Protein AF-A0A428NES9-F1 (afdb_monomer)

Mean predicted aligned error: 17.91 Å

Secondary structure (DSSP, 8-state):
-HHHHHHHHHSSGGGS-HHHHHHHHHHHHHHHHHHHHHHHHHHHHHHHHHHHHHHHHHHHHHHTTPPPPPP-------SSHHHHHHHHHHS-------HHHHHHHHHHHHHHHHHHHT-------------TT-------------S------PPPPSS--TTB-HHHHH-TTS-HHHHTPBPSSHHHHHHHIIIIIS----

Organism: NCBI:txid1325733

Solvent-accessible surface area (backbone atoms only — not comparable to full-atom values): 12574 Å² total; per-residue (Å²): 111,70,74,54,56,44,24,72,75,43,68,38,62,88,67,38,57,71,68,61,39,50,54,53,54,47,54,52,49,52,50,53,50,49,55,48,49,52,52,54,52,50,50,50,54,49,50,52,52,49,51,52,46,56,53,49,54,50,51,52,38,56,73,70,64,60,80,75,79,76,77,75,74,77,83,82,79,63,91,47,68,50,55,50,53,37,46,58,62,72,69,55,78,79,79,91,63,53,75,64,57,53,50,52,50,51,52,53,45,50,55,33,51,54,57,38,71,58,41,53,86,75,82,64,81,79,78,70,93,75,72,101,76,73,91,72,78,79,86,76,78,92,70,86,81,72,80,83,72,78,76,74,74,78,74,79,66,94,72,77,56,85,26,44,49,72,68,45,52,69,35,77,34,38,52,73,68,63,21,67,40,70,42,96,39,49,66,62,34,50,57,43,45,48,68,71,75,59,60,70,82,131

InterPro domains:
  IPR021842 Protein of unknown function DUF3435 [PF11917] (19-116)

Structure (mmCIF, N/CA/C/O backbone):
data_AF-A0A428NES9-F1
#
_entry.id   AF-A0A428NES9-F1
#
loop_
_atom_site.group_PDB
_atom_site.id
_atom_site.type_symbol
_atom_site.label_atom_id
_atom_site.label_alt_id
_atom_site.label_comp_id
_atom_site.label_asym_id
_atom_site.label_entity_id
_atom_site.label_seq_id
_atom_site.pdbx_PDB_ins_code
_atom_site.Cartn_x
_atom_site.Cartn_y
_atom_site.Cartn_z
_atom_site.occupancy
_atom_site.B_iso_or_equiv
_atom_site.auth_seq_id
_atom_site.auth_comp_id
_atom_site.auth_asym_id
_atom_site.auth_atom_id
_atom_site.pdbx_PDB_model_num
ATOM 1 N N . ARG A 1 1 ? 34.305 10.320 -27.731 1.00 71.81 1 ARG A N 1
ATOM 2 C CA . ARG A 1 1 ? 35.623 10.326 -28.425 1.00 71.81 1 ARG A CA 1
ATOM 3 C C . ARG A 1 1 ? 35.972 8.957 -29.035 1.00 71.81 1 ARG A C 1
ATOM 5 O O . ARG A 1 1 ? 36.107 8.890 -30.248 1.00 71.81 1 ARG A O 1
ATOM 12 N N . LYS A 1 2 ? 35.991 7.841 -28.284 1.00 78.44 2 LYS A N 1
ATOM 13 C CA . LYS A 1 2 ? 36.304 6.496 -28.840 1.00 78.44 2 LYS A CA 1
ATOM 14 C C . LYS A 1 2 ? 35.242 5.935 -29.816 1.00 78.44 2 LYS A C 1
ATOM 16 O O . LYS A 1 2 ? 35.598 5.344 -30.827 1.00 78.44 2 LYS A O 1
ATOM 21 N N . SER A 1 3 ? 33.950 6.232 -29.618 1.00 83.00 3 SER A N 1
ATOM 22 C CA . SER A 1 3 ? 32.873 5.890 -30.580 1.00 83.00 3 SER A CA 1
ATOM 23 C C . SER A 1 3 ? 32.996 6.585 -31.942 1.00 83.00 3 SER A C 1
ATOM 25 O O . SER A 1 3 ? 32.484 6.087 -32.942 1.00 83.00 3 SER A O 1
ATOM 27 N N . TYR A 1 4 ? 33.636 7.756 -31.985 1.00 86.88 4 TYR A N 1
ATOM 28 C CA . TYR A 1 4 ? 33.896 8.492 -33.220 1.00 86.88 4 TYR A CA 1
ATOM 29 C C . TYR A 1 4 ? 35.065 7.855 -33.977 1.00 86.88 4 TYR A C 1
ATOM 31 O O . TYR A 1 4 ? 34.917 7.532 -35.147 1.00 86.88 4 TYR A O 1
ATOM 39 N N . ALA A 1 5 ? 36.160 7.534 -33.278 1.00 87.62 5 ALA A N 1
ATOM 40 C CA . ALA A 1 5 ? 37.313 6.841 -33.858 1.00 87.62 5 ALA A CA 1
ATOM 41 C C . ALA A 1 5 ? 36.955 5.459 -34.447 1.00 87.62 5 ALA A C 1
ATOM 43 O O . ALA A 1 5 ? 37.404 5.109 -35.536 1.00 87.62 5 ALA A O 1
ATOM 44 N N . ILE A 1 6 ? 36.093 4.687 -33.771 1.00 87.44 6 ILE A N 1
ATOM 45 C CA . ILE A 1 6 ? 35.623 3.385 -34.280 1.00 87.44 6 ILE A CA 1
ATOM 46 C C . ILE A 1 6 ? 34.781 3.567 -35.552 1.00 87.44 6 ILE A C 1
ATOM 48 O O . ILE A 1 6 ? 34.972 2.836 -36.521 1.00 87.44 6 ILE A O 1
ATOM 52 N N . ARG A 1 7 ? 33.881 4.559 -35.584 1.00 89.56 7 ARG A N 1
ATOM 53 C CA . ARG A 1 7 ? 33.075 4.865 -36.779 1.00 89.56 7 ARG A CA 1
ATOM 54 C C . ARG A 1 7 ? 33.922 5.402 -37.930 1.00 89.56 7 ARG A C 1
ATOM 56 O O . ARG A 1 7 ? 33.670 5.045 -39.068 1.00 89.56 7 ARG A O 1
ATOM 63 N N . GLN A 1 8 ? 34.960 6.180 -37.649 1.00 89.94 8 GLN A N 1
ATOM 64 C CA . GLN A 1 8 ? 35.882 6.667 -38.673 1.00 89.94 8 GLN A CA 1
ATOM 65 C C . GLN A 1 8 ? 36.674 5.520 -39.324 1.00 89.94 8 GLN A C 1
ATOM 67 O O . GLN A 1 8 ? 36.884 5.536 -40.532 1.00 89.94 8 GLN A O 1
ATOM 72 N N . LYS A 1 9 ? 37.064 4.499 -38.545 1.00 89.69 9 LYS A N 1
ATOM 73 C CA . LYS A 1 9 ? 37.857 3.359 -39.035 1.00 89.69 9 LYS A CA 1
ATOM 74 C C . LYS A 1 9 ? 37.023 2.248 -39.685 1.00 89.69 9 LYS A C 1
ATOM 76 O O . LYS A 1 9 ? 37.458 1.669 -40.672 1.00 89.69 9 LYS A O 1
ATOM 81 N N . TYR A 1 10 ? 35.839 1.948 -39.148 1.00 89.31 10 TYR A N 1
ATOM 82 C CA . TYR A 1 10 ? 35.017 0.803 -39.579 1.00 89.31 10 TYR A CA 1
ATOM 83 C C . TYR A 1 10 ? 33.671 1.203 -40.201 1.00 89.31 10 TYR A C 1
ATOM 85 O O . TYR A 1 10 ? 32.846 0.337 -40.481 1.00 89.31 10 TYR A O 1
ATOM 93 N N . ARG A 1 11 ? 33.429 2.507 -40.415 1.00 88.25 11 ARG A N 1
ATOM 94 C CA . ARG A 1 11 ? 32.142 3.141 -40.786 1.00 88.25 11 ARG A CA 1
ATOM 95 C C . ARG A 1 11 ? 31.059 2.985 -39.715 1.00 88.25 11 ARG A C 1
ATOM 97 O O . ARG A 1 11 ? 30.521 3.968 -39.211 1.00 88.25 11 ARG A O 1
ATOM 104 N N . LEU A 1 12 ? 30.777 1.750 -39.313 1.00 86.75 12 LEU A N 1
ATOM 105 C CA . LEU A 1 12 ? 29.802 1.389 -38.292 1.00 86.75 12 LEU A CA 1
ATOM 106 C C . LEU A 1 12 ? 30.475 0.621 -37.154 1.00 86.75 12 LEU A C 1
ATOM 108 O O . LEU A 1 12 ? 31.339 -0.221 -37.370 1.00 86.75 12 LEU A O 1
ATOM 112 N N . ILE A 1 13 ? 30.008 0.853 -35.925 1.00 85.25 13 ILE A N 1
ATOM 113 C CA . ILE A 1 13 ? 30.524 0.170 -34.724 1.00 85.25 13 ILE A CA 1
ATOM 114 C C . ILE A 1 13 ? 30.295 -1.348 -34.804 1.00 85.25 13 ILE A C 1
ATOM 116 O O . ILE A 1 13 ? 31.122 -2.119 -34.334 1.00 85.25 13 ILE A O 1
ATOM 120 N N . ARG A 1 14 ? 29.203 -1.779 -35.450 1.00 83.12 14 ARG A N 1
ATOM 121 C CA . ARG A 1 14 ? 28.865 -3.199 -35.646 1.00 83.12 14 ARG A CA 1
ATOM 122 C C . ARG A 1 14 ? 29.810 -3.929 -36.607 1.00 83.12 14 ARG A C 1
ATOM 124 O O . ARG A 1 14 ? 29.900 -5.144 -36.535 1.00 83.12 14 ARG A O 1
ATOM 131 N N . LEU A 1 15 ? 30.488 -3.195 -37.492 1.00 87.56 15 LEU A N 1
ATOM 132 C CA . LEU A 1 15 ? 31.452 -3.746 -38.452 1.00 87.56 15 LEU A CA 1
ATOM 133 C C . LEU A 1 15 ? 32.873 -3.818 -37.872 1.00 87.56 15 LEU A C 1
ATOM 135 O O . LEU A 1 15 ? 33.786 -4.305 -38.534 1.00 87.56 15 LEU A O 1
ATOM 139 N N . ALA A 1 16 ? 33.079 -3.318 -36.650 1.00 88.00 16 ALA A N 1
ATOM 140 C CA . ALA A 1 16 ? 34.367 -3.396 -35.984 1.00 88.00 16 ALA A CA 1
ATOM 141 C C . ALA A 1 16 ? 34.686 -4.847 -35.564 1.00 88.00 16 ALA A C 1
ATOM 143 O O . ALA A 1 16 ? 33.773 -5.606 -35.225 1.00 88.00 16 ALA A O 1
ATOM 144 N N . PRO A 1 17 ? 35.975 -5.234 -35.519 1.00 92.31 17 PRO A N 1
ATOM 145 C CA . PRO A 1 17 ? 36.399 -6.530 -35.004 1.00 92.31 17 PRO A CA 1
ATOM 146 C C . PRO A 1 17 ? 35.846 -6.804 -33.602 1.00 92.31 17 PRO A C 1
ATOM 148 O O . PRO A 1 17 ? 35.692 -5.884 -32.793 1.00 92.31 17 PRO A O 1
ATOM 151 N N . LYS A 1 18 ? 35.608 -8.084 -33.288 1.00 90.44 18 LYS A N 1
ATOM 152 C CA . LYS A 1 18 ? 35.014 -8.516 -32.009 1.00 90.44 18 LYS A CA 1
ATOM 153 C C . LYS A 1 18 ? 35.745 -7.947 -30.786 1.00 90.44 18 LYS A C 1
ATOM 155 O O . LYS A 1 18 ? 35.084 -7.550 -29.832 1.00 90.44 18 LYS A O 1
ATOM 160 N N . SER A 1 19 ? 37.075 -7.846 -30.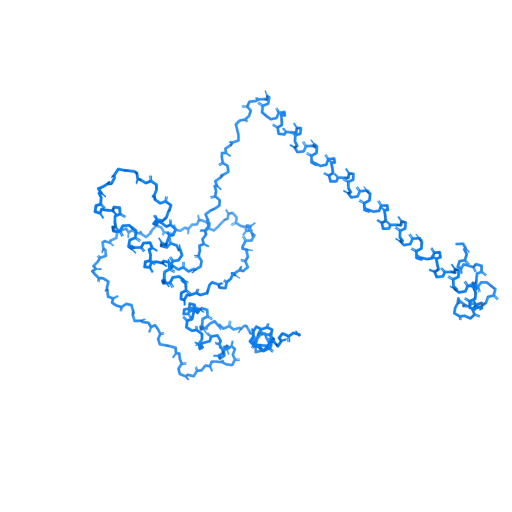834 1.00 90.00 19 SER A N 1
ATOM 161 C CA . SER A 1 19 ? 37.896 -7.246 -29.770 1.00 90.00 19 SER A CA 1
ATOM 162 C C . SER A 1 19 ? 37.551 -5.772 -29.525 1.00 90.00 19 SER A C 1
ATOM 164 O O . SER A 1 19 ? 37.237 -5.379 -28.405 1.00 90.00 19 SER A O 1
ATOM 166 N N . VAL A 1 20 ? 37.505 -4.969 -30.590 1.00 88.94 20 VAL A N 1
ATOM 167 C CA . VAL A 1 20 ? 37.160 -3.538 -30.537 1.00 88.94 20 VAL A CA 1
ATOM 168 C C . VAL A 1 20 ? 35.714 -3.334 -30.077 1.00 88.94 20 VAL A C 1
ATOM 170 O O . VAL A 1 20 ? 35.419 -2.398 -29.331 1.00 88.94 20 VAL A O 1
ATOM 173 N N . HIS A 1 21 ? 34.804 -4.215 -30.498 1.00 87.62 21 HIS A N 1
ATOM 174 C CA . HIS A 1 21 ? 33.411 -4.182 -30.063 1.00 87.62 21 HIS A CA 1
ATOM 175 C C . HIS A 1 21 ? 33.268 -4.500 -28.565 1.00 87.62 21 HIS A C 1
ATOM 177 O O . HIS A 1 21 ? 32.513 -3.820 -27.869 1.00 87.62 21 HIS A O 1
ATOM 183 N N . LEU A 1 22 ? 34.008 -5.494 -28.058 1.00 91.12 22 LEU A N 1
ATOM 184 C CA . LEU A 1 22 ? 34.013 -5.869 -26.641 1.00 91.12 22 LEU A CA 1
ATOM 185 C C . LEU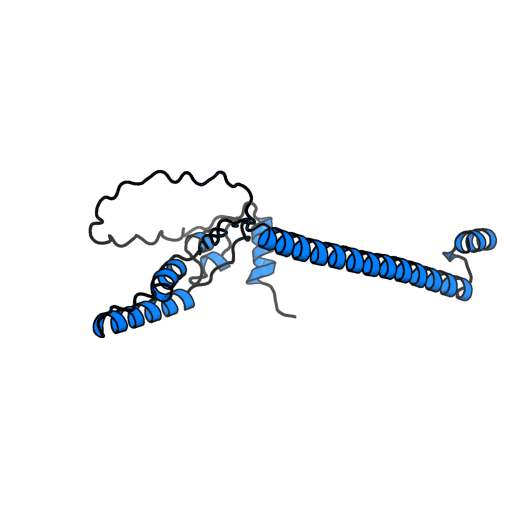 A 1 22 ? 34.508 -4.713 -25.763 1.00 91.12 22 LEU A C 1
ATOM 187 O O . LEU A 1 22 ? 33.830 -4.341 -24.806 1.00 91.12 22 LEU A O 1
ATOM 191 N N . GLU A 1 23 ? 35.631 -4.091 -26.134 1.00 90.94 23 GLU A N 1
ATOM 192 C CA . GLU A 1 23 ? 36.155 -2.914 -25.435 1.00 90.94 23 GLU A CA 1
ATOM 193 C C . GLU A 1 23 ? 35.148 -1.761 -25.426 1.00 90.94 23 GLU A C 1
ATOM 195 O O . GLU A 1 23 ? 34.940 -1.103 -24.406 1.00 90.94 23 GLU A O 1
ATOM 200 N N . TYR A 1 24 ? 34.509 -1.496 -26.570 1.00 90.56 24 TYR A N 1
ATOM 201 C CA . TYR A 1 24 ? 33.504 -0.445 -26.675 1.00 90.56 24 TYR A CA 1
ATOM 202 C C . TYR A 1 24 ? 32.290 -0.714 -25.778 1.00 90.56 24 TYR A C 1
ATOM 204 O O . TYR A 1 24 ? 31.821 0.190 -25.082 1.00 90.56 24 TYR A O 1
ATOM 212 N N . ALA A 1 25 ? 31.808 -1.957 -25.756 1.00 90.50 25 ALA A N 1
ATOM 213 C CA . ALA A 1 25 ? 30.709 -2.378 -24.899 1.00 90.50 25 ALA A CA 1
ATOM 214 C C . ALA A 1 25 ? 31.076 -2.315 -23.408 1.00 90.50 25 ALA A C 1
ATOM 216 O O . ALA A 1 25 ? 30.232 -1.950 -22.591 1.00 90.50 25 ALA A O 1
ATOM 217 N N . GLN A 1 26 ? 32.318 -2.643 -23.044 1.00 93.38 26 GLN A N 1
ATOM 218 C CA . GLN A 1 26 ? 32.811 -2.525 -21.673 1.00 93.38 26 GLN A CA 1
ATOM 219 C C . GLN A 1 26 ? 32.829 -1.069 -21.209 1.00 93.38 26 GLN A C 1
ATOM 221 O O . GLN A 1 26 ? 32.125 -0.744 -20.263 1.00 93.38 26 GLN A O 1
ATOM 226 N N . MET A 1 27 ? 33.464 -0.165 -21.958 1.00 91.75 27 MET A N 1
ATOM 227 C CA . MET A 1 27 ? 33.481 1.257 -21.588 1.00 91.75 27 MET A CA 1
ATOM 228 C C . MET A 1 27 ? 32.081 1.875 -21.510 1.00 91.75 27 MET A C 1
ATOM 230 O O . MET A 1 27 ? 31.847 2.779 -20.716 1.00 91.75 27 MET A O 1
ATOM 234 N N . ARG A 1 28 ? 31.134 1.422 -22.343 1.00 93.38 28 ARG A N 1
ATOM 235 C CA . ARG A 1 28 ? 29.747 1.904 -22.282 1.00 93.38 28 ARG A CA 1
ATOM 236 C C . ARG A 1 28 ? 29.047 1.449 -20.999 1.00 93.38 28 ARG A C 1
ATOM 238 O O . ARG A 1 28 ? 28.288 2.229 -20.432 1.00 93.38 28 ARG A O 1
ATOM 245 N N . ARG A 1 29 ? 29.305 0.217 -20.549 1.00 95.75 29 ARG A N 1
ATOM 246 C CA . ARG A 1 29 ? 28.830 -0.277 -19.249 1.00 95.75 29 ARG A CA 1
ATOM 247 C C . ARG A 1 29 ? 29.473 0.499 -18.108 1.00 95.75 29 ARG A C 1
ATOM 249 O O . ARG A 1 29 ? 28.755 0.933 -17.220 1.00 95.75 29 ARG A O 1
ATOM 256 N N . ASP A 1 30 ? 30.778 0.731 -18.172 1.00 95.88 30 ASP A N 1
ATOM 257 C CA . ASP A 1 30 ? 31.504 1.470 -17.136 1.00 95.88 30 ASP A CA 1
ATOM 258 C C . ASP A 1 30 ? 30.988 2.907 -17.010 1.00 95.88 30 ASP A C 1
ATOM 260 O O . ASP A 1 30 ? 30.735 3.372 -15.903 1.00 95.88 30 ASP A O 1
ATOM 264 N N . LEU A 1 31 ? 30.743 3.579 -18.140 1.00 95.50 31 LEU A N 1
ATOM 265 C CA . LEU A 1 31 ? 30.146 4.913 -18.177 1.00 95.50 31 LEU A CA 1
ATOM 266 C C . LEU A 1 31 ? 28.750 4.905 -17.546 1.00 95.50 31 LEU A C 1
ATOM 268 O O . LEU A 1 31 ? 28.487 5.691 -16.642 1.00 95.50 31 LEU A O 1
ATOM 272 N N . PHE A 1 32 ? 27.877 3.988 -17.970 1.00 96.50 32 PHE A N 1
ATOM 273 C CA . PHE A 1 32 ? 26.530 3.875 -17.409 1.00 96.50 32 PHE A CA 1
ATOM 274 C C . PHE A 1 32 ? 26.555 3.601 -15.898 1.00 96.50 32 PHE A C 1
ATOM 276 O O . PHE A 1 32 ? 25.799 4.203 -15.137 1.00 96.50 32 PHE A O 1
ATOM 283 N N . ASN A 1 33 ? 27.446 2.714 -15.452 1.00 96.44 33 ASN A N 1
ATOM 284 C CA . ASN A 1 33 ? 27.620 2.397 -14.040 1.00 96.44 33 ASN A CA 1
ATOM 285 C C . ASN A 1 33 ? 28.139 3.609 -13.260 1.00 96.44 33 ASN A C 1
ATOM 287 O O . ASN A 1 33 ? 27.646 3.869 -12.167 1.00 96.44 33 ASN A O 1
ATOM 291 N N . ALA A 1 34 ? 29.085 4.370 -13.813 1.00 97.31 34 ALA A N 1
ATOM 292 C CA . ALA A 1 34 ? 29.595 5.593 -13.199 1.00 97.31 34 ALA A CA 1
ATOM 293 C C . ALA A 1 34 ? 28.510 6.678 -13.096 1.00 97.31 34 ALA A C 1
ATOM 295 O O . ALA A 1 34 ? 28.344 7.270 -12.034 1.00 97.31 34 ALA A O 1
ATOM 296 N N . GLU A 1 35 ? 27.714 6.890 -14.148 1.00 96.94 35 GLU A N 1
ATOM 297 C CA . GLU A 1 35 ? 26.572 7.816 -14.128 1.00 96.94 35 GLU A CA 1
ATOM 298 C C . GLU A 1 35 ? 25.503 7.394 -13.119 1.00 96.94 35 GLU A C 1
ATOM 300 O O . GLU A 1 35 ? 24.914 8.232 -12.436 1.00 96.94 35 GLU A O 1
ATOM 305 N N . LYS A 1 36 ? 25.221 6.090 -13.023 1.00 96.75 36 LYS A N 1
ATOM 306 C CA . LYS A 1 36 ? 24.297 5.559 -12.020 1.00 96.75 36 LYS A CA 1
ATOM 307 C C . LYS A 1 36 ? 24.836 5.799 -10.610 1.00 96.75 36 LYS A C 1
ATOM 309 O O . LYS A 1 36 ? 24.130 6.397 -9.810 1.00 96.75 36 LYS A O 1
ATOM 314 N N . ARG A 1 37 ? 26.087 5.418 -10.340 1.00 97.00 37 ARG A N 1
ATOM 315 C CA . ARG A 1 37 ? 26.738 5.647 -9.043 1.00 97.00 37 ARG A CA 1
ATOM 316 C C . ARG A 1 37 ? 26.714 7.116 -8.645 1.00 97.00 37 ARG A C 1
ATOM 318 O O . ARG A 1 37 ? 26.323 7.422 -7.530 1.00 97.00 37 ARG A O 1
ATOM 325 N N . PHE A 1 38 ? 27.044 8.016 -9.568 1.00 97.62 38 PHE A N 1
ATOM 326 C CA . PHE A 1 38 ? 26.991 9.453 -9.318 1.00 97.62 38 PHE A CA 1
ATOM 327 C C . PHE A 1 38 ? 25.579 9.927 -8.946 1.00 97.62 38 PHE A C 1
ATOM 329 O O . PHE A 1 38 ? 25.408 10.679 -7.990 1.00 97.62 38 PHE A O 1
ATOM 336 N N . ARG A 1 39 ? 24.546 9.469 -9.668 1.00 97.19 39 ARG A N 1
ATOM 337 C CA . ARG A 1 39 ? 23.149 9.798 -9.341 1.00 97.19 39 ARG A CA 1
ATOM 338 C C . ARG A 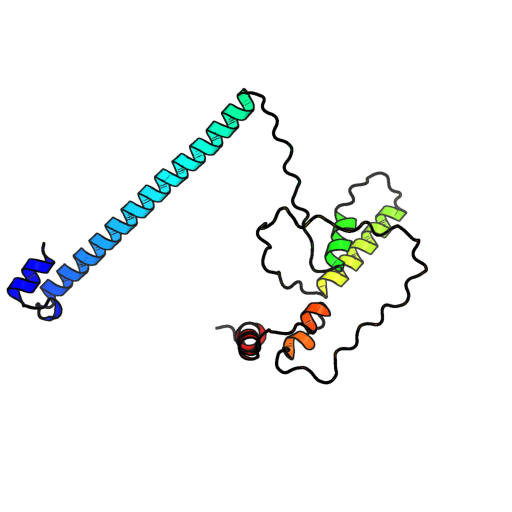1 39 ? 22.724 9.250 -7.983 1.00 97.19 39 ARG A C 1
ATOM 340 O O . ARG A 1 39 ? 22.056 9.964 -7.238 1.00 97.19 39 ARG A O 1
ATOM 347 N N . ASP A 1 40 ? 23.109 8.021 -7.662 1.00 97.06 40 ASP A N 1
ATOM 348 C CA . ASP A 1 40 ? 22.775 7.376 -6.390 1.00 97.06 40 ASP A CA 1
ATOM 349 C C . ASP A 1 40 ? 23.475 8.094 -5.217 1.00 97.06 40 ASP A C 1
ATOM 351 O O . ASP A 1 40 ? 22.838 8.421 -4.213 1.00 97.06 40 ASP A O 1
ATOM 355 N N . GLU A 1 41 ? 24.760 8.436 -5.369 1.00 97.69 41 GLU A N 1
ATOM 356 C CA . GLU A 1 41 ? 25.537 9.226 -4.403 1.00 97.69 41 GLU A CA 1
ATOM 357 C C . GLU A 1 41 ? 24.910 10.618 -4.190 1.00 97.69 41 GLU A C 1
ATOM 359 O O . GLU A 1 41 ? 24.660 11.017 -3.052 1.00 97.69 41 GLU A O 1
ATOM 364 N N . MET A 1 42 ? 24.552 11.332 -5.263 1.00 97.38 42 MET A N 1
ATOM 365 C CA . MET A 1 42 ? 23.873 12.635 -5.169 1.00 97.38 42 MET A CA 1
ATOM 366 C C . MET A 1 42 ? 22.492 12.556 -4.528 1.00 97.38 42 MET A C 1
ATOM 368 O O . MET A 1 42 ? 22.139 13.413 -3.719 1.00 97.38 42 MET A O 1
ATOM 372 N N . THR A 1 43 ? 21.725 11.514 -4.839 1.00 96.31 43 THR A N 1
ATOM 373 C CA . THR A 1 43 ? 20.418 11.283 -4.214 1.00 96.31 43 THR A CA 1
ATOM 374 C C . THR A 1 43 ? 20.574 11.059 -2.714 1.00 96.31 43 THR A C 1
ATOM 376 O O . THR A 1 43 ? 19.815 11.622 -1.930 1.00 96.31 43 THR A O 1
ATOM 379 N N . THR A 1 44 ? 21.588 10.293 -2.309 1.00 96.62 44 THR A N 1
ATOM 380 C CA . THR A 1 44 ? 21.880 10.011 -0.899 1.00 96.62 44 THR A CA 1
ATOM 381 C C . THR A 1 44 ? 22.244 11.294 -0.154 1.00 96.62 44 THR A C 1
ATOM 383 O O . THR A 1 44 ? 21.619 11.616 0.854 1.00 96.62 44 THR A O 1
ATOM 386 N N . VAL A 1 45 ? 23.174 12.088 -0.698 1.00 97.25 45 VAL A N 1
ATOM 387 C CA . VAL A 1 45 ? 23.577 13.383 -0.120 1.00 97.25 45 VAL A CA 1
ATOM 388 C C . VAL A 1 45 ? 22.385 14.332 0.010 1.00 97.25 45 VAL A C 1
ATOM 390 O O . VAL A 1 45 ? 22.206 14.967 1.050 1.00 97.25 45 VAL A O 1
ATOM 393 N N . TYR A 1 46 ? 21.545 14.416 -1.023 1.00 96.06 46 TYR A N 1
ATOM 394 C CA . TYR A 1 46 ? 20.348 15.251 -0.999 1.00 96.06 46 TYR A CA 1
ATOM 395 C C . TYR A 1 46 ? 19.357 14.795 0.078 1.00 96.06 46 TYR A C 1
ATOM 397 O O . TYR A 1 46 ? 18.914 15.609 0.888 1.00 96.06 46 TYR A O 1
ATOM 405 N N . GLN A 1 47 ? 19.048 13.496 0.138 1.00 95.50 47 GLN A N 1
ATOM 406 C CA . GLN A 1 47 ? 18.140 12.937 1.139 1.00 95.50 47 GLN A CA 1
ATOM 407 C C . GLN A 1 47 ? 18.652 13.159 2.563 1.00 95.50 47 GLN A C 1
ATOM 409 O O . GLN A 1 47 ? 17.875 13.543 3.436 1.00 95.50 47 GLN A O 1
ATOM 414 N N . GLU A 1 48 ? 19.946 12.960 2.809 1.00 95.38 48 GLU A N 1
ATOM 415 C CA . GLU A 1 48 ? 20.553 13.247 4.108 1.00 95.38 48 GLU A CA 1
ATOM 416 C C . GLU A 1 48 ? 20.449 14.726 4.476 1.00 95.38 48 GLU A C 1
ATOM 418 O O . GLU A 1 48 ? 20.097 15.051 5.608 1.00 95.38 48 GLU A O 1
ATOM 423 N N . ALA A 1 49 ? 20.718 15.631 3.532 1.00 95.12 49 ALA A N 1
ATOM 424 C CA . ALA A 1 49 ? 20.589 17.064 3.762 1.00 95.12 49 ALA A CA 1
ATOM 425 C C . ALA A 1 49 ? 19.137 17.466 4.058 1.00 95.12 49 ALA A C 1
ATOM 427 O O . ALA A 1 49 ? 18.902 18.303 4.927 1.00 95.12 49 ALA A O 1
ATOM 428 N N . CYS A 1 50 ? 18.161 16.867 3.372 1.00 93.06 50 CYS A N 1
ATOM 429 C CA . CYS A 1 50 ? 16.745 17.052 3.676 1.00 93.06 50 CYS A CA 1
ATOM 430 C C . CYS A 1 50 ? 16.410 16.557 5.083 1.00 93.06 50 CYS A C 1
ATOM 432 O O . CYS A 1 50 ? 15.835 17.315 5.854 1.00 93.06 50 CYS A O 1
ATOM 434 N N . ARG A 1 51 ? 16.816 15.334 5.455 1.00 93.62 51 ARG A N 1
ATOM 435 C CA . ARG A 1 51 ? 16.586 14.798 6.809 1.00 93.62 51 ARG A CA 1
ATOM 436 C C . ARG A 1 51 ? 17.191 15.703 7.879 1.00 93.62 51 ARG A C 1
ATOM 438 O O . ARG A 1 51 ? 16.506 16.049 8.831 1.00 93.62 51 ARG A O 1
ATOM 445 N N . ARG A 1 52 ? 18.446 16.133 7.703 1.00 93.56 52 ARG A N 1
ATOM 446 C CA . ARG A 1 52 ? 19.109 17.064 8.632 1.00 93.56 52 ARG A CA 1
ATOM 447 C C . ARG A 1 52 ? 18.340 18.378 8.762 1.00 93.56 52 ARG A C 1
ATOM 449 O O . ARG A 1 52 ? 18.175 18.839 9.880 1.00 93.56 52 ARG A O 1
ATOM 456 N N . ARG A 1 53 ? 17.843 18.946 7.656 1.00 93.12 53 ARG A N 1
ATOM 457 C CA . ARG A 1 53 ? 16.989 20.145 7.693 1.00 93.12 53 ARG A CA 1
ATOM 458 C C . ARG A 1 53 ? 15.712 19.904 8.483 1.00 93.12 53 ARG A C 1
ATOM 460 O O . ARG A 1 53 ? 15.517 20.595 9.462 1.00 93.12 53 ARG A O 1
ATOM 467 N N . PHE A 1 54 ? 14.936 18.870 8.157 1.00 85.69 54 PHE A N 1
ATOM 468 C CA . PHE A 1 54 ? 13.716 18.541 8.905 1.00 85.69 54 PHE A CA 1
ATOM 469 C C . PHE A 1 54 ? 13.966 18.407 10.413 1.00 85.69 54 PHE A C 1
ATOM 471 O O . PHE A 1 54 ? 13.202 18.936 11.211 1.00 85.69 54 PHE A O 1
ATOM 478 N N . HIS A 1 55 ? 15.045 17.727 10.811 1.00 86.38 55 HIS A N 1
ATOM 479 C CA . HIS A 1 55 ? 15.392 17.588 12.225 1.00 86.38 55 HIS A CA 1
ATOM 480 C C . HIS A 1 55 ? 15.829 18.910 12.864 1.00 86.38 55 HIS A C 1
ATOM 482 O O . HIS A 1 55 ? 15.427 19.194 13.988 1.00 86.38 55 HIS A O 1
ATOM 488 N N . ASN A 1 56 ? 16.635 19.714 12.169 1.00 90.75 56 ASN A N 1
ATOM 489 C CA . ASN A 1 56 ? 17.067 21.016 12.670 1.00 90.75 56 ASN A CA 1
ATOM 490 C C . ASN A 1 56 ? 15.887 21.986 12.786 1.00 90.75 56 ASN A C 1
ATOM 492 O O . ASN A 1 56 ? 15.741 22.622 13.821 1.00 90.75 56 ASN A O 1
ATOM 496 N N . ASP A 1 57 ? 15.023 22.044 11.775 1.00 88.25 57 ASP A N 1
ATOM 497 C CA . ASP A 1 57 ? 13.833 22.894 11.747 1.00 88.25 57 ASP A CA 1
ATOM 498 C C . ASP A 1 57 ? 12.891 22.541 12.911 1.00 88.25 57 ASP A C 1
ATOM 500 O O . ASP A 1 57 ? 12.391 23.428 13.601 1.00 88.25 57 ASP A O 1
ATOM 504 N N . GLU A 1 58 ? 12.704 21.245 13.182 1.00 86.00 58 GLU A N 1
ATOM 505 C CA . GLU A 1 58 ? 11.922 20.745 14.317 1.00 86.00 58 GLU A CA 1
ATOM 506 C C . GLU A 1 58 ? 12.565 21.090 15.673 1.00 86.00 58 GLU A C 1
ATOM 508 O O . GLU A 1 58 ? 11.872 21.525 16.593 1.00 86.00 58 GLU A O 1
ATOM 513 N N . LEU A 1 59 ? 13.890 20.957 15.810 1.00 86.81 59 LEU A N 1
ATOM 514 C CA . LEU A 1 59 ? 14.610 21.362 17.025 1.00 86.81 59 LEU A CA 1
ATOM 515 C C . LEU A 1 59 ? 14.514 22.872 17.265 1.00 86.81 59 LEU A C 1
ATOM 517 O O . LEU A 1 59 ? 14.253 23.308 18.385 1.00 86.81 59 LEU A O 1
ATOM 521 N N . GLU A 1 60 ? 14.700 23.680 16.224 1.00 89.25 60 GLU A N 1
ATOM 522 C CA . GLU A 1 60 ? 14.561 25.131 16.314 1.00 89.25 60 GLU A CA 1
ATOM 523 C C . GLU A 1 60 ? 13.124 25.536 16.662 1.00 89.25 60 GLU A C 1
ATOM 525 O O . GLU A 1 60 ? 12.926 26.421 17.493 1.00 89.25 60 GLU A O 1
ATOM 530 N N . ARG A 1 61 ? 12.118 24.863 16.091 1.00 86.31 61 ARG A N 1
ATOM 531 C CA . ARG A 1 61 ? 10.701 25.045 16.439 1.00 86.31 61 ARG A CA 1
ATOM 532 C C . ARG A 1 61 ? 10.449 24.789 17.925 1.00 86.31 61 ARG A C 1
ATOM 534 O O . ARG A 1 61 ? 9.818 25.610 18.593 1.00 86.31 61 ARG A O 1
ATOM 541 N N . GLN A 1 62 ? 10.975 23.686 18.459 1.00 85.38 62 GLN A N 1
ATOM 542 C CA . GLN A 1 62 ? 10.873 23.361 19.885 1.00 85.38 62 GLN A CA 1
ATOM 543 C C . GLN A 1 62 ? 11.570 24.408 20.764 1.00 85.38 62 GLN A C 1
ATOM 545 O O . GLN A 1 62 ? 11.005 24.822 21.775 1.00 85.38 62 GLN A O 1
ATOM 550 N N . LEU A 1 63 ? 12.755 24.890 20.367 1.00 90.00 63 LEU A N 1
ATOM 551 C CA . LEU A 1 63 ? 13.471 25.960 21.076 1.00 90.00 63 LEU A CA 1
ATOM 552 C C . LEU A 1 63 ? 12.712 27.293 21.062 1.00 90.00 63 LEU A C 1
ATOM 554 O O . LEU A 1 63 ? 12.763 28.028 22.047 1.00 90.00 63 LEU A O 1
ATOM 558 N N . ARG A 1 64 ? 11.988 27.600 19.979 1.00 90.44 64 ARG A N 1
ATOM 559 C CA . ARG A 1 64 ? 11.098 28.770 19.895 1.00 90.44 64 ARG A CA 1
ATOM 560 C C . ARG A 1 64 ? 9.829 28.624 20.743 1.00 90.44 64 ARG A C 1
ATOM 562 O O . ARG A 1 64 ? 9.122 29.610 20.930 1.00 90.44 64 ARG A O 1
ATOM 569 N N . GLY A 1 65 ? 9.543 27.431 21.270 1.00 84.38 65 GLY A N 1
ATOM 570 C CA . GLY A 1 65 ? 8.337 27.160 22.053 1.00 84.38 65 GLY A CA 1
ATOM 571 C C . GLY A 1 65 ? 7.054 27.178 21.217 1.00 84.38 65 GLY A C 1
ATOM 572 O O . GLY A 1 65 ? 5.968 27.345 21.767 1.00 84.38 65 GLY A O 1
ATOM 573 N N . GLU A 1 66 ? 7.164 27.024 19.895 1.00 81.50 66 GLU A N 1
ATOM 574 C CA . GLU A 1 66 ? 6.013 26.957 18.995 1.00 81.50 66 GLU A CA 1
ATOM 575 C C . GLU A 1 66 ? 5.246 25.653 19.266 1.00 81.50 66 GLU A C 1
ATOM 577 O O . GLU A 1 66 ? 5.792 24.559 19.123 1.00 81.50 66 GLU A O 1
ATOM 582 N N . TYR A 1 67 ? 3.982 25.747 19.679 1.00 71.56 67 TYR A N 1
ATOM 583 C CA . TYR A 1 67 ? 3.110 24.585 19.853 1.00 71.56 67 TYR A CA 1
ATOM 584 C C . TYR A 1 67 ? 2.599 24.124 18.485 1.00 71.56 67 TYR A C 1
ATOM 586 O O . TYR A 1 67 ? 2.021 24.912 17.741 1.00 71.56 67 TYR A O 1
ATOM 594 N N . VAL A 1 68 ? 2.810 22.849 18.156 1.00 69.94 68 VAL A N 1
ATOM 595 C CA . VAL A 1 68 ? 2.142 22.215 17.015 1.00 69.94 68 VAL A CA 1
ATOM 596 C C . VAL A 1 68 ? 0.814 21.689 17.523 1.00 69.94 68 VAL A C 1
ATOM 598 O O . VAL A 1 68 ? 0.771 20.888 18.460 1.00 69.94 68 VAL A O 1
ATOM 601 N N . GLU A 1 69 ? -0.266 22.175 16.919 1.00 70.06 69 GLU A N 1
ATOM 602 C CA . GLU A 1 69 ? -1.584 21.584 17.084 1.00 70.06 69 GLU A CA 1
ATOM 603 C C . GLU A 1 69 ? -1.462 20.094 16.757 1.00 70.06 69 GLU A C 1
ATOM 605 O O . GLU A 1 69 ? -0.943 19.739 15.699 1.00 70.06 69 GLU A O 1
ATOM 610 N N . LYS A 1 70 ? -1.830 19.223 17.708 1.00 67.81 70 LYS A N 1
ATOM 611 C CA . LYS A 1 70 ? -1.766 17.770 17.517 1.00 67.81 70 LYS A CA 1
ATOM 612 C C . LYS A 1 70 ? -2.429 17.447 16.185 1.00 67.81 70 LYS A C 1
ATOM 614 O O . LYS A 1 70 ? -3.619 17.715 16.034 1.00 67.81 70 LYS A O 1
ATOM 619 N N . GLU A 1 71 ? -1.660 16.877 15.260 1.00 63.97 71 GLU A N 1
ATOM 620 C CA . GLU A 1 71 ? -2.213 16.326 14.031 1.00 63.97 71 GLU A CA 1
ATOM 621 C C . GLU A 1 71 ? -3.380 15.421 14.429 1.00 63.97 71 GLU A C 1
ATOM 623 O O . GLU A 1 71 ? -3.222 14.499 15.236 1.00 63.97 71 GLU A O 1
ATOM 628 N N . VAL A 1 72 ? -4.576 15.763 13.950 1.00 64.19 72 VAL A N 1
ATOM 629 C CA . VAL A 1 72 ? -5.769 14.956 14.180 1.00 64.19 72 VAL A CA 1
ATOM 630 C C . VAL A 1 72 ? -5.473 13.605 13.554 1.00 64.19 72 VAL A C 1
ATOM 632 O O . VAL A 1 72 ? -5.250 13.527 12.344 1.00 64.19 72 VAL A O 1
ATOM 635 N N . GLU A 1 73 ? -5.405 12.556 14.379 1.00 62.31 73 GLU A N 1
ATOM 636 C CA . GLU A 1 73 ? -5.175 11.209 13.872 1.00 62.31 73 GLU A CA 1
ATOM 637 C C . GLU A 1 73 ? -6.191 10.941 12.758 1.00 62.31 73 GLU A C 1
ATOM 639 O O . GLU A 1 73 ? -7.395 11.141 12.965 1.00 62.31 73 GLU A O 1
ATOM 644 N N . PRO A 1 74 ? -5.731 10.544 11.560 1.00 59.53 74 PRO A N 1
ATOM 645 C CA . PRO A 1 74 ? -6.628 10.345 10.442 1.00 59.53 74 PRO A CA 1
ATOM 646 C C . PRO A 1 74 ? -7.679 9.315 10.845 1.00 59.53 74 PRO A C 1
ATOM 648 O O . PRO A 1 74 ? -7.347 8.204 11.264 1.00 59.53 74 PRO A O 1
ATOM 651 N N . MET A 1 75 ? -8.953 9.695 10.718 1.00 60.81 75 MET A N 1
ATOM 652 C CA . MET A 1 75 ? -10.068 8.785 10.947 1.00 60.81 75 MET A CA 1
ATOM 653 C C . MET A 1 75 ? -9.947 7.618 9.972 1.00 60.81 75 MET A C 1
ATOM 655 O O . MET A 1 75 ? -10.204 7.742 8.774 1.00 60.81 75 MET A O 1
ATOM 659 N N . LEU A 1 76 ? -9.505 6.478 10.494 1.00 65.00 76 LEU A N 1
ATOM 660 C CA . LEU A 1 76 ? -9.324 5.272 9.713 1.00 65.00 76 LEU A CA 1
ATOM 661 C C . LEU A 1 76 ? -10.699 4.636 9.496 1.00 65.00 76 LEU A C 1
ATOM 663 O O . LEU A 1 76 ? -11.252 3.989 10.381 1.00 65.00 76 LEU A O 1
ATOM 667 N N . ILE A 1 77 ? -11.270 4.867 8.315 1.00 70.00 77 ILE A N 1
ATOM 668 C CA . ILE A 1 77 ? -12.560 4.301 7.918 1.00 70.00 77 ILE A CA 1
ATOM 669 C C . ILE A 1 77 ? -12.321 2.874 7.419 1.00 70.00 77 ILE A C 1
ATOM 671 O O . ILE A 1 77 ? -11.645 2.657 6.411 1.00 70.00 77 ILE A O 1
ATOM 675 N N . HIS A 1 78 ? -12.866 1.891 8.131 1.00 74.38 78 HIS A N 1
ATOM 676 C CA . HIS A 1 78 ? -12.878 0.504 7.679 1.00 74.38 78 HIS A CA 1
ATOM 677 C C . HIS A 1 78 ? -13.999 0.273 6.660 1.00 74.38 78 HIS A C 1
ATOM 679 O O . HIS A 1 78 ? -15.089 0.826 6.788 1.00 74.38 78 HIS A O 1
ATOM 685 N N . HIS A 1 79 ? -13.733 -0.560 5.649 1.00 74.06 79 HIS A N 1
ATOM 686 C CA . HIS A 1 79 ? -14.732 -0.908 4.637 1.00 74.06 79 HIS A CA 1
ATOM 687 C C . HIS A 1 79 ? -15.735 -1.947 5.147 1.00 74.06 79 HIS A C 1
ATOM 689 O O . HIS A 1 79 ? -16.895 -1.899 4.740 1.00 74.06 79 HIS A O 1
ATOM 695 N N . LEU A 1 80 ? -15.320 -2.865 6.032 1.00 79.94 80 LEU A N 1
ATOM 696 C CA . LEU A 1 80 ? -16.253 -3.807 6.643 1.00 79.94 80 LEU A CA 1
ATOM 697 C C . LEU A 1 80 ? -16.900 -3.232 7.909 1.00 79.94 80 LEU A C 1
ATOM 699 O O . LEU A 1 80 ? -16.186 -2.809 8.829 1.00 79.94 80 LEU A O 1
ATOM 703 N N . PRO A 1 81 ? -18.239 -3.292 8.022 1.00 81.25 81 PRO A N 1
ATOM 704 C CA . PRO A 1 81 ? -18.938 -2.894 9.238 1.00 81.25 81 PRO A CA 1
ATOM 705 C C . PRO A 1 81 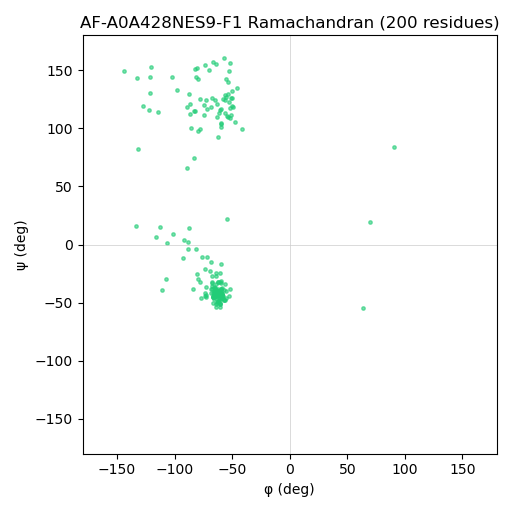? -18.535 -3.763 10.437 1.00 81.25 81 PRO A C 1
ATOM 707 O O . PRO A 1 81 ? -18.440 -3.252 11.554 1.00 81.25 81 PRO A O 1
ATOM 710 N N . GLU A 1 82 ? -18.214 -5.044 10.217 1.00 85.94 82 GLU A N 1
ATOM 711 C CA . GLU A 1 82 ? -17.726 -5.956 11.255 1.00 85.94 82 GLU A CA 1
ATOM 712 C C . GLU A 1 82 ? -16.428 -5.435 11.887 1.00 85.94 82 GLU A C 1
ATOM 714 O O . GLU A 1 82 ? -16.251 -5.498 13.105 1.00 85.94 82 GLU A O 1
ATOM 719 N N . ARG A 1 83 ? -15.542 -4.845 11.075 1.00 85.69 83 ARG A N 1
ATOM 720 C CA . ARG A 1 83 ? -14.268 -4.290 11.535 1.00 85.69 83 ARG A CA 1
ATOM 721 C C . ARG A 1 83 ? -14.454 -2.987 12.304 1.00 85.69 83 ARG A C 1
ATOM 723 O O . ARG A 1 83 ? -13.847 -2.818 13.359 1.00 85.69 83 ARG A O 1
ATOM 730 N N . THR A 1 84 ? -15.334 -2.111 11.826 1.00 85.38 84 THR A N 1
ATOM 731 C CA . THR A 1 84 ? -15.719 -0.883 12.538 1.00 85.38 84 THR A CA 1
ATOM 732 C C . THR A 1 84 ? -16.331 -1.200 13.902 1.00 85.38 84 THR A C 1
ATOM 734 O O . THR A 1 84 ? -16.013 -0.550 14.897 1.00 85.38 84 THR A O 1
ATOM 737 N N . ASN A 1 85 ? -17.186 -2.223 13.978 1.00 87.00 85 ASN A N 1
ATOM 738 C CA . ASN A 1 85 ? -17.780 -2.653 15.240 1.00 87.00 85 ASN A CA 1
ATOM 739 C C . ASN A 1 85 ? -16.723 -3.235 16.194 1.00 87.00 85 ASN A C 1
ATOM 741 O O . ASN A 1 85 ? -16.661 -2.856 17.363 1.00 87.00 85 ASN A O 1
ATOM 745 N N . LEU A 1 86 ? -15.829 -4.089 15.683 1.00 90.94 86 LEU A N 1
ATOM 746 C CA . LEU A 1 86 ? -14.734 -4.651 16.472 1.00 90.94 86 LEU A CA 1
ATOM 747 C C . LEU A 1 86 ? -13.809 -3.558 17.031 1.00 90.94 86 LEU A C 1
ATOM 749 O O . LEU A 1 86 ? -13.423 -3.623 18.196 1.00 90.94 86 LEU A O 1
ATOM 753 N N . GLN A 1 87 ? -13.490 -2.534 16.234 1.00 88.94 87 GLN A N 1
ATOM 754 C CA . GLN A 1 87 ? -12.679 -1.399 16.676 1.00 88.94 87 GLN A CA 1
ATOM 755 C C . GLN A 1 87 ? -13.323 -0.681 17.866 1.00 88.94 87 GLN A C 1
ATOM 757 O O . GLN A 1 87 ? -12.640 -0.435 18.854 1.00 88.94 87 GLN A O 1
ATOM 762 N N . LYS A 1 88 ? -14.634 -0.400 17.824 1.00 88.81 88 LYS A N 1
ATOM 763 C CA . LYS A 1 88 ? -15.348 0.234 18.950 1.00 88.81 88 LYS A CA 1
ATOM 764 C C . LYS A 1 88 ? -15.224 -0.578 20.239 1.00 88.81 88 LYS A C 1
ATOM 766 O O . LYS A 1 88 ? -15.065 -0.005 21.308 1.00 88.81 88 LYS A O 1
ATOM 771 N N . ILE A 1 89 ? -15.278 -1.905 20.134 1.00 90.50 89 ILE A N 1
ATOM 772 C CA . ILE A 1 89 ? -15.191 -2.811 21.283 1.00 90.50 89 ILE A CA 1
ATOM 773 C C . ILE A 1 89 ? -13.758 -2.883 21.828 1.00 90.50 89 ILE A C 1
ATOM 775 O O . ILE A 1 89 ? -13.563 -2.856 23.041 1.00 90.50 89 ILE A O 1
ATOM 779 N N . LEU A 1 90 ? -12.758 -2.994 20.948 1.00 88.88 90 LEU A N 1
ATOM 780 C CA . LEU A 1 90 ? -11.354 -3.170 21.337 1.00 88.88 90 LEU A CA 1
ATOM 781 C C . LEU A 1 90 ? -10.673 -1.866 21.767 1.00 88.88 90 LEU A C 1
ATOM 783 O O . LEU A 1 90 ? -9.758 -1.904 22.585 1.00 88.88 90 LEU A O 1
ATOM 787 N N . CYS A 1 91 ? -11.107 -0.729 21.224 1.00 87.50 91 CYS A N 1
ATOM 788 C CA . CYS A 1 91 ? -10.590 0.598 21.560 1.00 87.50 91 CYS A CA 1
ATOM 789 C C . CYS A 1 91 ? -11.373 1.280 22.696 1.00 87.50 91 CYS A C 1
ATOM 791 O O . CYS A 1 91 ? -11.080 2.426 23.032 1.00 87.50 91 CYS A O 1
ATOM 793 N N . ASP A 1 92 ? -12.352 0.603 23.300 1.00 85.69 92 ASP A N 1
ATOM 794 C CA . ASP A 1 92 ? -12.991 1.059 24.533 1.00 85.69 92 ASP A CA 1
ATOM 795 C C . ASP A 1 92 ? -12.102 0.714 25.740 1.00 85.69 92 ASP A C 1
ATOM 797 O O . ASP A 1 92 ? -12.103 -0.408 26.252 1.00 85.69 92 ASP A O 1
ATOM 801 N N . PHE A 1 93 ? -11.321 1.699 26.189 1.00 84.44 93 PHE A N 1
ATOM 802 C CA . PHE A 1 93 ? -10.399 1.574 27.323 1.00 84.44 93 PHE A CA 1
ATOM 803 C C . PHE A 1 93 ? -11.048 1.875 28.680 1.00 84.44 93 PHE A C 1
ATOM 805 O O . PHE A 1 93 ? -10.339 2.087 29.665 1.00 84.44 93 PHE A O 1
ATOM 812 N N . ASN A 1 94 ? -12.379 1.929 28.764 1.00 83.69 94 ASN A N 1
ATOM 813 C CA . ASN A 1 94 ? -13.049 2.199 30.027 1.00 83.69 94 ASN A CA 1
ATOM 814 C C . ASN A 1 94 ? -12.753 1.087 31.054 1.00 83.69 94 ASN A C 1
ATOM 816 O O . ASN A 1 94 ? -13.067 -0.084 30.847 1.00 83.69 94 ASN A O 1
ATOM 820 N N . THR A 1 95 ? -12.166 1.468 32.186 1.00 77.19 95 THR A N 1
ATOM 821 C CA . THR A 1 95 ? -11.758 0.563 33.269 1.00 77.19 95 THR A CA 1
ATOM 822 C C . THR A 1 95 ? -12.815 0.392 34.363 1.00 77.19 95 THR A C 1
ATOM 824 O O . THR A 1 95 ? -12.700 -0.520 35.181 1.00 77.19 95 THR A O 1
ATOM 827 N N . ASN A 1 96 ? -13.864 1.219 34.378 1.00 83.94 96 ASN A N 1
ATOM 828 C CA . ASN A 1 96 ? -14.895 1.234 35.420 1.00 83.94 96 ASN A CA 1
ATOM 829 C C . ASN A 1 96 ? -16.038 0.276 35.089 1.00 83.94 96 ASN A C 1
ATOM 831 O O . ASN A 1 96 ? -17.153 0.710 34.807 1.00 83.94 96 ASN A O 1
ATOM 835 N N . GLN A 1 97 ? -15.755 -1.024 35.068 1.00 85.12 97 GLN A N 1
ATOM 836 C CA . GLN A 1 97 ? -16.742 -2.019 34.658 1.00 85.12 97 GLN A CA 1
ATOM 837 C C . GLN A 1 97 ? -16.833 -3.189 35.608 1.00 85.12 97 GLN A C 1
ATOM 839 O O . GLN A 1 97 ? -15.842 -3.682 36.149 1.00 85.12 97 GLN A O 1
ATOM 844 N N . SER A 1 98 ? -18.059 -3.656 35.777 1.00 91.38 98 SER A N 1
ATOM 845 C CA . SER A 1 98 ? -18.350 -4.871 36.508 1.00 91.38 98 SER A CA 1
ATOM 846 C C . SER A 1 98 ? -17.787 -6.096 35.781 1.00 91.38 98 SER A C 1
ATOM 848 O O . SER A 1 98 ? -17.603 -6.124 34.563 1.00 91.38 98 SER A O 1
ATOM 850 N N . VAL A 1 99 ? -17.563 -7.174 36.534 1.00 90.56 99 VAL A N 1
ATOM 851 C CA . VAL A 1 99 ? -17.094 -8.457 35.983 1.00 90.56 99 VAL A CA 1
ATOM 852 C C . VAL A 1 99 ? -18.032 -8.980 34.885 1.00 90.56 99 VAL A C 1
ATOM 854 O O . VAL A 1 99 ? -17.570 -9.583 33.914 1.00 90.56 99 VAL A O 1
ATOM 857 N N . LYS A 1 100 ? -19.340 -8.722 35.010 1.00 93.00 100 LYS A N 1
ATOM 858 C CA . LYS A 1 100 ? -20.342 -9.109 34.008 1.00 93.00 100 LYS A CA 1
ATOM 859 C C . LYS A 1 100 ? -20.143 -8.348 32.699 1.00 93.00 100 LYS A C 1
ATOM 861 O O . LYS A 1 100 ? -19.989 -8.987 31.665 1.00 93.00 100 LYS A O 1
ATOM 866 N N . GLU A 1 101 ? -20.026 -7.025 32.755 1.00 90.81 101 GLU A N 1
ATOM 867 C CA . GLU A 1 101 ? -19.801 -6.177 31.574 1.00 90.81 101 GLU A CA 1
ATOM 868 C C . GLU A 1 101 ? -18.476 -6.503 30.873 1.00 90.81 101 GLU A C 1
ATOM 870 O O . GLU A 1 101 ? -18.419 -6.577 29.647 1.00 90.81 101 GLU A O 1
ATOM 875 N N . ILE A 1 102 ? -17.416 -6.795 31.638 1.00 89.75 102 ILE A N 1
ATOM 876 C CA . ILE A 1 102 ? -16.133 -7.247 31.077 1.00 89.75 102 ILE A CA 1
ATOM 877 C C . ILE A 1 102 ? -16.307 -8.573 30.331 1.00 89.75 102 ILE A C 1
ATOM 879 O O . ILE A 1 102 ? -15.742 -8.763 29.252 1.00 89.75 102 ILE A O 1
ATOM 883 N N . THR A 1 103 ? -17.072 -9.503 30.903 1.00 92.38 103 THR A N 1
ATOM 884 C CA . THR A 1 103 ? -17.328 -10.809 30.284 1.00 92.38 103 THR A CA 1
ATOM 885 C C . THR A 1 103 ? -18.153 -10.648 29.010 1.00 92.38 103 THR A C 1
ATOM 887 O O . THR A 1 103 ? -17.783 -11.198 27.976 1.00 92.38 103 THR A O 1
ATOM 890 N N . GLU A 1 104 ? -19.205 -9.832 29.037 1.00 92.88 104 GLU A N 1
ATOM 891 C CA . GLU A 1 104 ? -20.020 -9.519 27.861 1.00 92.88 104 GLU A CA 1
ATOM 892 C C . GLU A 1 104 ? -19.211 -8.826 26.762 1.00 92.88 104 GLU A C 1
ATOM 894 O O . GLU A 1 104 ? -19.341 -9.195 25.594 1.00 92.88 104 GLU A O 1
ATOM 899 N N . ARG A 1 105 ? -18.322 -7.878 27.107 1.00 91.81 105 ARG A N 1
ATOM 900 C CA . ARG A 1 105 ? -17.411 -7.269 26.127 1.00 91.81 105 ARG A CA 1
ATOM 901 C C . ARG A 1 105 ? -16.539 -8.334 25.470 1.00 91.81 105 ARG A C 1
ATOM 903 O O . ARG A 1 105 ? -16.393 -8.325 24.252 1.00 91.81 105 ARG A O 1
ATOM 910 N N . LYS A 1 106 ? -15.962 -9.250 26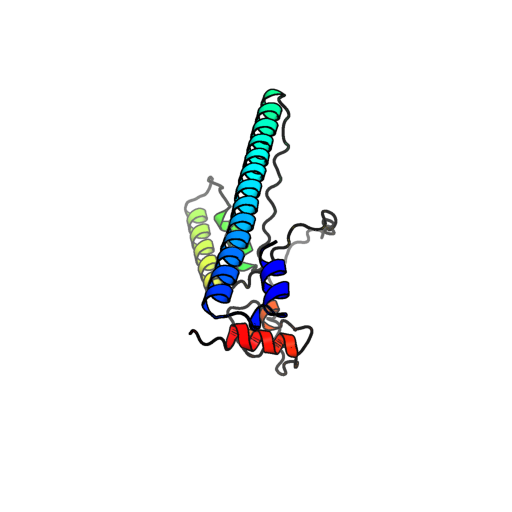.253 1.00 92.38 106 LYS A N 1
ATOM 911 C CA . LYS A 1 106 ? -15.115 -10.329 25.720 1.00 92.38 106 LYS A CA 1
ATOM 912 C C . LYS A 1 106 ? -15.885 -11.242 24.772 1.00 92.38 106 LYS A C 1
ATOM 914 O O . LYS A 1 106 ? -15.361 -11.555 23.711 1.00 92.38 106 LYS A O 1
ATOM 919 N N . VAL A 1 107 ? -17.111 -11.626 25.124 1.00 94.44 107 VAL A N 1
ATOM 920 C CA . VAL A 1 107 ? -17.975 -12.434 24.248 1.00 94.44 107 VAL A CA 1
ATOM 921 C C . VAL A 1 107 ? -18.250 -11.686 22.943 1.00 94.44 107 VAL A C 1
ATOM 923 O O . VAL A 1 107 ? -17.924 -12.199 21.879 1.00 94.44 107 VAL A O 1
ATOM 926 N N . LYS A 1 108 ? -18.697 -10.424 23.016 1.00 93.88 108 LYS A N 1
ATOM 927 C CA . LYS A 1 108 ? -18.937 -9.584 21.827 1.00 93.88 108 LYS A CA 1
ATOM 928 C C . LYS A 1 108 ? -17.684 -9.402 20.964 1.00 93.88 108 LYS A C 1
ATOM 930 O O . LYS A 1 108 ? -17.782 -9.386 19.741 1.00 93.88 108 LYS A O 1
ATOM 935 N N . ALA A 1 109 ? -16.509 -9.268 21.580 1.00 94.06 109 ALA A N 1
ATOM 936 C CA . ALA A 1 109 ? -15.241 -9.178 20.863 1.00 94.06 109 ALA A CA 1
ATOM 937 C C . ALA A 1 109 ? -14.918 -10.484 20.124 1.00 94.06 109 ALA A C 1
ATOM 939 O O . ALA A 1 109 ? -14.536 -10.435 18.959 1.00 94.06 109 ALA A O 1
ATOM 940 N N . ILE A 1 110 ? -15.100 -11.641 20.769 1.00 93.75 110 ILE A N 1
ATOM 941 C CA . ILE A 1 110 ? -14.897 -12.957 20.146 1.00 93.75 110 ILE A CA 1
ATOM 942 C C . ILE A 1 110 ? -15.870 -13.147 18.980 1.00 93.75 110 ILE A C 1
ATOM 944 O O . ILE A 1 110 ? -15.427 -13.475 17.881 1.00 93.75 110 ILE A O 1
ATOM 948 N N . ASP A 1 111 ? -17.159 -12.873 19.182 1.00 93.56 111 ASP A N 1
ATOM 949 C CA . ASP A 1 111 ? -18.179 -12.984 18.134 1.00 93.56 111 ASP A CA 1
ATOM 950 C C . ASP A 1 111 ? -17.852 -12.070 16.945 1.00 93.56 111 ASP A C 1
ATOM 952 O O . ASP A 1 111 ? -17.904 -12.494 15.790 1.00 93.56 111 ASP A O 1
ATOM 956 N N . GLY A 1 112 ? -17.419 -10.835 17.221 1.00 91.56 112 GLY A N 1
ATOM 957 C CA . GLY A 1 112 ? -16.950 -9.900 16.200 1.00 91.56 112 GLY A CA 1
ATOM 958 C C . GLY A 1 112 ? -15.707 -10.397 15.457 1.00 91.56 112 GLY A C 1
ATOM 959 O O . GLY A 1 112 ? -15.624 -10.258 14.238 1.00 91.56 112 GLY A O 1
ATOM 960 N N . MET A 1 113 ? -14.746 -11.009 16.158 1.00 91.12 113 MET A N 1
ATOM 961 C CA . MET A 1 113 ? -13.553 -11.592 15.534 1.00 91.12 113 MET A CA 1
ATOM 962 C C . MET A 1 113 ? -13.907 -12.779 14.636 1.00 91.12 113 MET A C 1
ATOM 964 O O . MET A 1 113 ? -13.341 -12.900 13.553 1.00 91.12 113 MET A O 1
ATOM 968 N N . VAL A 1 114 ? -14.845 -13.633 15.053 1.00 91.00 114 VAL A N 1
ATOM 969 C CA . VAL A 1 114 ? -15.330 -14.776 14.260 1.00 91.00 114 VAL A CA 1
ATOM 970 C C . VAL A 1 114 ? -16.083 -14.299 13.017 1.00 91.00 114 VAL A C 1
ATOM 972 O O . VAL A 1 114 ? -15.825 -14.788 11.913 1.00 91.00 114 VAL A O 1
ATOM 975 N N . ALA A 1 115 ? -16.966 -13.308 13.172 1.00 87.62 115 ALA A N 1
ATOM 976 C CA . ALA A 1 115 ? -17.672 -12.689 12.054 1.00 87.62 115 ALA A CA 1
ATOM 977 C C . ALA A 1 115 ? -16.686 -12.083 11.045 1.00 87.62 115 ALA A C 1
ATOM 979 O O . ALA A 1 115 ? -16.795 -12.334 9.847 1.00 87.62 115 ALA A O 1
ATOM 980 N N . LEU A 1 116 ? -15.664 -11.368 11.526 1.00 87.56 116 LEU A N 1
ATOM 981 C CA . LEU A 1 116 ? -14.631 -10.778 10.679 1.00 87.56 116 LEU A CA 1
ATOM 982 C C . LEU A 1 116 ? -13.743 -11.829 10.005 1.00 87.56 116 LEU A C 1
ATOM 984 O O . LEU A 1 116 ? -13.400 -11.660 8.843 1.00 87.56 116 LEU A O 1
ATOM 988 N N . ALA A 1 117 ? -13.386 -12.919 10.689 1.00 84.31 117 ALA A N 1
ATOM 989 C CA . ALA A 1 117 ? -12.581 -14.000 10.110 1.00 84.31 117 ALA A CA 1
ATOM 990 C C . ALA A 1 117 ? -13.296 -14.722 8.956 1.00 84.31 117 ALA A C 1
ATOM 992 O O . ALA A 1 117 ? -12.647 -15.286 8.077 1.00 84.31 117 ALA A O 1
ATOM 993 N N . SER A 1 118 ? -14.629 -14.678 8.951 1.00 79.50 118 SER A N 1
ATOM 994 C CA . SER A 1 118 ? -15.465 -15.219 7.877 1.00 79.50 118 SER A CA 1
ATOM 995 C C . SER A 1 118 ? -15.589 -14.262 6.684 1.00 79.50 118 SER A C 1
ATOM 997 O O . SER A 1 118 ? -16.208 -14.612 5.682 1.00 79.50 118 SER A O 1
ATOM 999 N N . ARG A 1 119 ? -15.014 -13.055 6.779 1.00 78.81 119 ARG A N 1
ATOM 1000 C CA . ARG A 1 119 ? -15.076 -12.004 5.763 1.00 78.81 119 ARG A CA 1
ATOM 1001 C C . ARG A 1 119 ? -13.682 -11.610 5.282 1.00 78.81 119 ARG A C 1
ATOM 1003 O O . ARG A 1 119 ? -12.694 -11.682 6.009 1.00 78.81 119 ARG A O 1
ATOM 1010 N N . ARG A 1 120 ? -13.595 -11.128 4.046 1.00 72.38 120 ARG A N 1
ATOM 1011 C CA . ARG A 1 120 ? -12.356 -10.645 3.440 1.00 72.38 120 ARG A CA 1
ATOM 1012 C C . ARG A 1 120 ? -12.517 -9.198 2.994 1.00 72.38 120 ARG A C 1
ATOM 1014 O O . ARG A 1 120 ? -13.267 -8.904 2.071 1.00 72.38 120 ARG A O 1
ATOM 1021 N N . GLU A 1 121 ? -11.750 -8.298 3.610 1.00 70.25 121 GLU A N 1
ATOM 1022 C CA . GLU A 1 121 ? -11.587 -6.931 3.107 1.00 70.25 121 GLU A CA 1
ATOM 1023 C C . GLU A 1 121 ? -10.725 -6.948 1.849 1.00 70.25 121 GLU A C 1
ATOM 1025 O O . GLU A 1 121 ? -9.529 -7.258 1.890 1.00 70.25 121 GLU A O 1
ATOM 1030 N N . ILE A 1 122 ? -11.307 -6.545 0.724 1.00 64.69 122 ILE A N 1
ATOM 1031 C CA . ILE A 1 122 ? -10.507 -6.073 -0.397 1.00 64.69 122 ILE A CA 1
ATOM 1032 C C . ILE A 1 122 ? -10.024 -4.685 0.015 1.00 64.69 122 ILE A C 1
ATOM 1034 O O . ILE A 1 122 ? -10.827 -3.765 0.150 1.00 64.69 122 ILE A O 1
ATOM 1038 N N . ARG A 1 123 ? -8.714 -4.522 0.256 1.00 57.44 123 ARG A N 1
ATOM 1039 C CA . ARG A 1 123 ? -8.140 -3.185 0.463 1.00 57.44 123 ARG A CA 1
ATOM 1040 C C . ARG A 1 123 ? -8.526 -2.321 -0.737 1.00 57.44 123 ARG A C 1
ATOM 1042 O O . ARG A 1 123 ? -8.027 -2.545 -1.841 1.00 57.44 123 ARG A O 1
ATOM 1049 N N . GLY A 1 124 ? -9.403 -1.345 -0.508 1.00 55.72 124 GLY A N 1
ATOM 1050 C CA . GLY A 1 124 ? -9.641 -0.273 -1.458 1.00 55.72 124 GLY A CA 1
ATOM 1051 C C . GLY A 1 124 ? -8.329 0.461 -1.755 1.00 55.72 124 GLY A C 1
ATOM 1052 O O . GLY A 1 124 ? -7.363 0.349 -0.985 1.00 55.72 124 GLY A O 1
ATOM 1053 N N . PRO A 1 125 ? -8.250 1.207 -2.869 1.00 44.00 125 PRO A N 1
ATOM 1054 C CA . PRO A 1 125 ? -7.161 2.151 -3.056 1.00 44.00 125 PRO A CA 1
ATOM 1055 C C . PRO A 1 125 ? -7.076 3.004 -1.792 1.00 44.00 125 PRO A C 1
ATOM 1057 O O . PRO A 1 125 ? -8.086 3.566 -1.376 1.00 44.00 125 PRO A O 1
ATOM 1060 N N . ILE A 1 126 ? -5.895 3.069 -1.169 1.00 43.41 126 ILE A N 1
ATOM 1061 C CA . ILE A 1 126 ? -5.629 4.051 -0.118 1.00 43.41 126 ILE A CA 1
ATOM 1062 C C . ILE A 1 126 ? -6.042 5.391 -0.719 1.00 43.41 126 ILE A C 1
ATOM 1064 O O . ILE A 1 126 ? -5.416 5.833 -1.689 1.00 43.41 126 ILE A O 1
ATOM 1068 N N . LEU A 1 127 ? -7.116 5.988 -0.199 1.00 43.62 127 LEU A N 1
ATOM 1069 C CA . LEU A 1 127 ? -7.447 7.373 -0.484 1.00 43.62 127 LEU A CA 1
ATOM 1070 C C . LEU A 1 127 ? -6.273 8.167 0.079 1.00 43.62 127 LEU A C 1
ATOM 1072 O O . LEU A 1 127 ? -6.191 8.444 1.270 1.00 43.62 127 LEU A O 1
ATOM 1076 N N . LYS A 1 128 ? -5.278 8.430 -0.770 1.00 39.34 128 LYS A N 1
ATOM 1077 C CA . LYS A 1 128 ? -4.303 9.473 -0.495 1.00 39.34 128 LYS A CA 1
ATOM 1078 C C . LYS A 1 128 ? -5.145 10.727 -0.400 1.00 39.34 128 LYS A C 1
ATOM 1080 O O . LYS A 1 128 ? -5.805 11.043 -1.382 1.00 39.34 128 LYS A O 1
ATOM 1085 N N . ASN A 1 129 ? -5.163 11.347 0.774 1.00 37.47 129 ASN A N 1
ATOM 1086 C CA . ASN A 1 129 ? -5.848 12.602 1.043 1.00 37.47 129 ASN A CA 1
ATOM 1087 C C . ASN A 1 129 ? -5.645 13.567 -0.133 1.00 37.47 129 ASN A C 1
ATOM 1089 O O . ASN A 1 129 ? -4.595 14.186 -0.288 1.00 37.47 129 ASN A O 1
ATOM 1093 N N . THR A 1 130 ? -6.651 13.630 -0.989 1.00 39.22 130 THR A N 1
ATOM 1094 C CA . THR A 1 130 ? -6.880 14.693 -1.951 1.00 39.22 130 THR A CA 1
ATOM 1095 C C . THR A 1 130 ? -8.305 15.121 -1.681 1.00 39.22 130 THR A C 1
ATOM 1097 O O . THR A 1 130 ? -9.213 14.298 -1.780 1.00 39.22 130 THR A O 1
ATOM 1100 N N . ASP A 1 131 ? -8.427 16.389 -1.303 1.00 33.56 131 ASP A N 1
ATOM 1101 C CA . ASP A 1 131 ? -9.634 17.146 -0.977 1.00 33.56 131 ASP A CA 1
ATOM 1102 C C . ASP A 1 131 ? -10.081 17.133 0.492 1.00 33.56 131 ASP A C 1
ATOM 1104 O O . ASP A 1 131 ? -11.031 16.475 0.906 1.00 33.56 131 ASP A O 1
ATOM 1108 N N . GLU A 1 132 ? -9.448 18.039 1.240 1.00 39.44 132 GLU A N 1
ATOM 1109 C CA . GLU A 1 132 ? -9.885 18.695 2.486 1.00 39.44 132 GLU A CA 1
ATOM 1110 C C . GLU A 1 132 ? -11.270 19.400 2.391 1.00 39.44 132 GLU A C 1
ATOM 1112 O O . GLU A 1 132 ? -11.557 20.310 3.157 1.00 39.44 132 GLU A O 1
ATOM 1117 N N . ASN A 1 133 ? -12.157 19.038 1.454 1.00 35.75 133 ASN A N 1
ATOM 1118 C CA . ASN A 1 133 ? -13.397 19.792 1.194 1.00 35.75 133 ASN A CA 1
ATOM 1119 C C . ASN A 1 133 ? -14.685 18.958 1.072 1.00 35.75 133 ASN A C 1
ATOM 1121 O O . ASN A 1 133 ? -15.698 19.473 0.609 1.00 35.75 133 ASN A O 1
ATOM 1125 N N . LEU A 1 134 ? -14.699 17.694 1.515 1.00 34.34 134 LEU A N 1
ATOM 1126 C CA . LEU A 1 134 ? -15.925 16.871 1.525 1.00 34.34 134 LEU A CA 1
ATOM 1127 C C . LEU A 1 134 ? -16.458 16.513 2.922 1.00 34.34 134 LEU A C 1
ATOM 1129 O O . LEU A 1 134 ? -17.348 15.673 3.047 1.00 34.34 134 LEU A O 1
ATOM 1133 N N . LEU A 1 135 ? -16.001 17.192 3.978 1.00 35.22 135 LEU A N 1
ATOM 1134 C CA . LEU A 1 135 ? -16.655 17.135 5.290 1.00 35.22 135 LEU A CA 1
ATOM 1135 C C . LEU A 1 135 ? -17.824 18.128 5.343 1.00 35.22 135 LEU A C 1
ATOM 1137 O O . LEU A 1 135 ? -17.774 19.181 5.968 1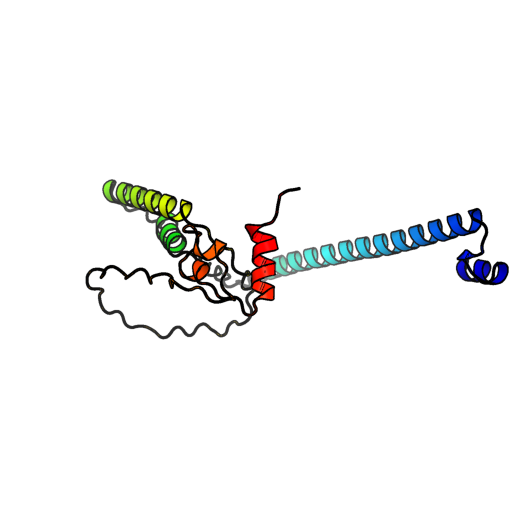.00 35.22 135 LEU A O 1
ATOM 1141 N N . SER A 1 136 ? -18.911 17.776 4.669 1.00 32.25 136 SER A N 1
ATOM 1142 C CA . SER A 1 136 ? -20.247 18.279 4.988 1.00 32.25 136 SER A CA 1
ATOM 1143 C C . SER A 1 136 ? -21.178 17.079 5.034 1.00 32.25 136 SER A C 1
ATOM 1145 O O . SER A 1 136 ? -21.832 16.727 4.059 1.00 32.25 136 SER A O 1
ATOM 1147 N N . ILE A 1 137 ? -21.167 16.404 6.181 1.00 36.91 137 ILE A N 1
ATOM 1148 C CA . ILE A 1 137 ? -22.178 15.413 6.539 1.00 36.91 137 ILE A CA 1
ATOM 1149 C C . ILE A 1 137 ? -23.433 16.218 6.915 1.00 36.91 137 ILE A C 1
ATOM 1151 O O . ILE A 1 137 ? -23.345 17.033 7.836 1.00 36.91 137 ILE A O 1
ATOM 1155 N N . PRO A 1 138 ? -24.589 16.055 6.244 1.00 32.03 138 PRO A N 1
ATOM 1156 C CA . PRO A 1 138 ? -25.830 16.629 6.741 1.00 32.03 138 PRO A CA 1
ATOM 1157 C C . PRO A 1 138 ? -26.156 15.944 8.068 1.00 32.03 138 PRO A C 1
ATOM 1159 O O . PRO A 1 138 ? -26.221 14.716 8.127 1.00 32.03 138 PRO A O 1
ATOM 1162 N N . ALA A 1 139 ? -26.324 16.738 9.123 1.00 32.16 139 ALA A N 1
ATOM 1163 C CA . ALA A 1 139 ? -26.806 16.273 10.413 1.00 32.16 139 ALA A CA 1
ATOM 1164 C C . ALA A 1 139 ? -28.135 15.529 10.210 1.00 32.16 139 ALA A C 1
ATOM 1166 O O . ALA A 1 139 ? -29.144 16.136 9.855 1.00 32.16 139 ALA A O 1
ATOM 1167 N N . LEU A 1 140 ? -28.115 14.208 10.386 1.00 35.66 140 LEU A N 1
ATOM 1168 C CA . LEU A 1 140 ? -29.327 13.415 10.501 1.00 35.66 140 LEU A CA 1
ATOM 1169 C C . LEU A 1 140 ? -29.723 13.431 11.972 1.00 35.66 140 LEU A C 1
ATOM 1171 O O . LEU A 1 140 ? -28.998 12.929 12.827 1.00 35.66 140 LEU A O 1
ATOM 1175 N N . GLU A 1 141 ? -30.844 14.095 12.228 1.00 32.62 141 GLU A N 1
ATOM 1176 C CA . GLU A 1 141 ? -31.513 14.179 13.518 1.00 32.62 141 GLU A CA 1
ATOM 1177 C C . GLU A 1 141 ? -31.705 12.782 14.122 1.00 32.62 141 GLU A C 1
ATOM 1179 O O . GLU A 1 141 ? -32.169 11.851 13.457 1.00 32.62 141 GLU A O 1
ATOM 1184 N N . GLU A 1 142 ? -31.351 12.653 15.399 1.00 35.94 142 GLU A N 1
ATOM 1185 C CA . GLU A 1 142 ? -31.626 11.476 16.214 1.00 35.94 142 GLU A CA 1
ATOM 1186 C C . GLU A 1 142 ? -33.144 11.277 16.325 1.00 35.94 142 GLU A C 1
ATOM 1188 O O . GLU A 1 142 ? -33.857 12.067 16.947 1.00 35.94 142 GLU A O 1
ATOM 1193 N N . LYS A 1 143 ? -33.646 10.195 15.730 1.00 32.84 143 LYS A N 1
ATOM 1194 C CA . LYS A 1 143 ? -34.886 9.558 16.168 1.00 32.84 143 LYS A CA 1
ATOM 1195 C C . LYS A 1 143 ? -34.581 8.118 16.542 1.00 32.84 143 LYS A C 1
ATOM 1197 O O . LYS A 1 143 ? -33.917 7.408 15.788 1.00 32.84 143 LYS A O 1
ATOM 1202 N N . ASP A 1 144 ? -35.050 7.751 17.729 1.00 35.19 144 ASP A N 1
ATOM 1203 C CA . ASP A 1 144 ? -34.872 6.455 18.377 1.00 35.19 144 ASP A CA 1
ATOM 1204 C C . ASP A 1 144 ? -35.133 5.277 17.421 1.00 35.19 144 ASP A C 1
ATOM 1206 O O . ASP A 1 144 ? -36.141 5.288 16.705 1.00 35.19 144 ASP A O 1
ATOM 1210 N N . PRO A 1 145 ? -34.272 4.241 17.396 1.00 39.50 145 PRO A N 1
ATOM 1211 C CA . PRO A 1 145 ? -34.528 3.066 16.587 1.00 39.50 145 PRO A CA 1
ATOM 1212 C C . PRO A 1 145 ? -35.464 2.112 17.338 1.00 39.50 145 PRO A C 1
ATOM 1214 O O . PRO A 1 145 ? -35.105 1.522 18.360 1.00 39.50 145 PRO A O 1
ATOM 1217 N N . ASP A 1 146 ? -36.659 1.927 16.781 1.00 33.22 146 ASP A N 1
ATOM 1218 C CA . ASP A 1 146 ? -37.471 0.725 16.975 1.00 33.22 146 ASP A CA 1
ATOM 1219 C C . ASP A 1 146 ? -36.648 -0.551 16.663 1.00 33.22 146 ASP A C 1
ATOM 1221 O O . ASP A 1 146 ? -35.656 -0.489 15.924 1.00 33.22 146 ASP A O 1
ATOM 1225 N N . PRO A 1 147 ? -37.015 -1.722 17.226 1.00 36.97 147 PRO A N 1
ATOM 1226 C CA . PRO A 1 147 ? -36.215 -2.945 17.134 1.00 36.97 147 PRO A CA 1
ATOM 1227 C C . PRO A 1 147 ? -35.917 -3.331 15.676 1.00 36.97 147 PRO A C 1
ATOM 1229 O O . PRO A 1 147 ? -36.787 -3.175 14.815 1.00 36.97 147 PRO A O 1
ATOM 1232 N N . PRO A 1 148 ? -34.706 -3.850 15.383 1.00 39.47 148 PRO A N 1
ATOM 1233 C CA . PRO A 1 148 ? -34.213 -3.977 14.021 1.00 39.47 148 PRO A CA 1
ATOM 1234 C C . PRO A 1 148 ? -35.109 -4.928 13.232 1.00 39.47 148 PRO A C 1
ATOM 1236 O O . PRO A 1 148 ? -35.123 -6.141 13.459 1.00 39.47 148 PRO A O 1
ATOM 1239 N N . ALA A 1 149 ? -35.856 -4.358 12.287 1.00 38.09 149 ALA A N 1
ATOM 1240 C CA . ALA A 1 149 ? -36.422 -5.115 11.192 1.00 38.09 149 ALA A CA 1
ATOM 1241 C C . ALA A 1 149 ? -35.258 -5.819 10.493 1.00 38.09 149 ALA A C 1
ATOM 1243 O O . ALA A 1 149 ? -34.274 -5.185 10.122 1.00 38.09 149 ALA A O 1
ATOM 1244 N N . VAL A 1 150 ? -35.367 -7.140 10.383 1.00 42.62 150 VAL A N 1
ATOM 1245 C CA . VAL A 1 150 ? -34.426 -8.015 9.689 1.00 42.62 150 VAL A CA 1
ATOM 1246 C C . VAL A 1 150 ? -34.125 -7.388 8.327 1.00 42.62 150 VAL A C 1
ATOM 1248 O O . VAL A 1 150 ? -35.000 -7.375 7.461 1.00 42.62 150 VAL A O 1
ATOM 1251 N N . GLU A 1 151 ? -32.935 -6.802 8.165 1.00 45.66 151 GLU A N 1
ATOM 1252 C CA . GLU A 1 151 ? -32.508 -6.233 6.890 1.00 45.66 151 GLU A CA 1
ATOM 1253 C C . GLU A 1 151 ? -32.603 -7.353 5.857 1.00 45.66 151 GLU A C 1
ATOM 1255 O O . GLU A 1 151 ? -31.930 -8.383 5.960 1.00 45.66 151 GLU A O 1
ATOM 1260 N N . ALA A 1 152 ? -33.522 -7.192 4.906 1.00 45.69 152 ALA A N 1
ATOM 1261 C CA . ALA A 1 152 ? -33.660 -8.104 3.794 1.00 45.69 152 ALA A CA 1
ATOM 1262 C C . ALA A 1 152 ? -32.324 -8.092 3.054 1.00 45.69 152 ALA A C 1
ATOM 1264 O O . ALA A 1 152 ? -31.995 -7.115 2.386 1.00 45.69 152 ALA A O 1
ATOM 1265 N N . VAL A 1 153 ? -31.536 -9.154 3.226 1.00 53.84 153 VAL A N 1
ATOM 1266 C CA . VAL A 1 153 ? -30.316 -9.384 2.456 1.00 53.84 153 VAL A CA 1
ATOM 1267 C C . VAL A 1 153 ? -30.718 -9.261 0.992 1.00 53.84 153 VAL A C 1
ATOM 1269 O O . VAL A 1 153 ? -31.477 -10.096 0.497 1.00 53.84 153 VAL A O 1
ATOM 1272 N N . GLU A 1 154 ? -30.286 -8.181 0.337 1.00 59.81 154 GLU A N 1
ATOM 1273 C CA . GLU A 1 154 ? -30.597 -7.936 -1.066 1.00 59.81 154 GLU A CA 1
ATOM 1274 C C . GLU A 1 154 ? -30.219 -9.190 -1.854 1.00 59.81 154 GLU A C 1
ATOM 1276 O O . GLU A 1 154 ? -29.083 -9.668 -1.823 1.00 59.81 154 GLU A O 1
ATOM 1281 N N . SER A 1 155 ? -31.220 -9.807 -2.479 1.00 65.19 155 SER A N 1
ATOM 1282 C CA . SER A 1 155 ? -31.017 -11.068 -3.173 1.00 65.19 155 SER A CA 1
ATOM 1283 C C . SER A 1 155 ? -30.121 -10.821 -4.377 1.00 65.19 155 SER A C 1
ATOM 1285 O O . SER A 1 155 ? -30.444 -9.990 -5.230 1.00 65.19 155 SER A O 1
ATOM 1287 N N . ILE A 1 156 ? -29.031 -11.577 -4.473 1.00 62.38 156 ILE A N 1
ATOM 1288 C CA . ILE A 1 156 ? -28.146 -11.539 -5.635 1.00 62.38 156 ILE A CA 1
ATOM 1289 C C . ILE A 1 156 ? -28.983 -11.826 -6.893 1.00 62.38 156 ILE A C 1
ATOM 1291 O O . ILE A 1 156 ? -29.687 -12.842 -6.928 1.00 62.38 156 ILE A O 1
ATOM 1295 N N . PRO A 1 157 ? -28.930 -10.961 -7.924 1.00 65.06 157 PRO A N 1
ATOM 1296 C CA . PRO A 1 157 ? -29.692 -11.162 -9.148 1.00 65.06 157 PRO A CA 1
ATOM 1297 C C . PRO A 1 157 ? -29.372 -12.519 -9.778 1.00 65.06 157 PRO A C 1
ATOM 1299 O O . PRO A 1 157 ? -28.210 -12.839 -10.024 1.00 65.06 157 PRO A O 1
ATOM 1302 N N . LEU A 1 158 ? -30.413 -13.300 -10.083 1.00 65.75 158 LEU A N 1
ATOM 1303 C CA . LEU A 1 158 ? -30.279 -14.632 -10.689 1.00 65.75 158 LEU A CA 1
ATOM 1304 C C . LEU A 1 158 ? -29.573 -14.585 -12.060 1.00 65.75 158 LEU A C 1
ATOM 1306 O O . LEU A 1 158 ? -28.996 -15.572 -12.508 1.00 65.75 158 LEU A O 1
ATOM 1310 N N . VAL A 1 159 ? -29.631 -13.427 -12.727 1.00 75.31 159 VAL A N 1
ATOM 1311 C CA . VAL A 1 159 ? -28.947 -13.145 -13.990 1.00 75.31 159 VAL A CA 1
ATOM 1312 C C . VAL A 1 159 ? -27.903 -12.062 -13.746 1.00 75.31 159 VAL A C 1
ATOM 1314 O O . VAL A 1 159 ? -28.243 -10.916 -13.457 1.00 75.31 159 VAL A O 1
ATOM 1317 N N . LEU A 1 160 ? -26.633 -12.437 -13.887 1.00 77.69 160 LEU A N 1
ATOM 1318 C CA . LEU A 1 160 ? -25.504 -11.522 -13.759 1.00 77.69 160 LEU A CA 1
ATOM 1319 C C . LEU A 1 160 ? -25.274 -10.741 -15.053 1.00 77.69 160 LEU A C 1
ATOM 1321 O O . LEU A 1 160 ? -25.420 -11.259 -16.163 1.00 77.69 160 LEU A O 1
ATOM 1325 N N . GLU A 1 161 ? -24.873 -9.484 -14.912 1.00 81.31 161 GLU A N 1
ATOM 1326 C CA . GLU A 1 161 ? -24.476 -8.652 -16.042 1.00 81.31 161 GLU A CA 1
ATOM 1327 C C . GLU A 1 161 ? -23.098 -9.062 -16.580 1.00 81.31 161 GLU A C 1
ATOM 1329 O O . GLU A 1 161 ? -22.237 -9.555 -15.854 1.00 81.31 161 GLU A O 1
ATOM 1334 N N . LYS A 1 162 ? -22.836 -8.783 -17.866 1.00 84.25 162 LYS A N 1
ATOM 1335 C CA . LYS A 1 162 ? -21.563 -9.127 -18.539 1.00 84.25 162 LYS A CA 1
ATOM 1336 C C . LYS A 1 162 ? -20.323 -8.490 -17.897 1.00 84.25 162 LYS A C 1
ATOM 1338 O O . LYS A 1 162 ? -19.202 -8.881 -18.206 1.00 84.25 162 LYS A O 1
ATOM 1343 N N . THR A 1 163 ? -20.511 -7.465 -17.073 1.00 88.31 163 THR A N 1
ATOM 1344 C CA . THR A 1 163 ? -19.452 -6.742 -16.365 1.00 88.31 163 THR A CA 1
ATOM 1345 C C . THR A 1 163 ? -19.325 -7.156 -14.900 1.00 88.31 163 THR A C 1
ATOM 1347 O O . THR A 1 163 ? -18.586 -6.503 -14.171 1.00 88.31 163 THR A O 1
ATOM 1350 N N . GLN A 1 164 ? -20.011 -8.209 -14.454 1.00 87.81 164 GLN A N 1
ATOM 1351 C CA . GLN A 1 164 ? -19.875 -8.773 -13.111 1.00 87.81 164 GLN A CA 1
ATOM 1352 C C . GLN A 1 164 ? -19.019 -10.044 -13.147 1.00 87.81 164 GLN A C 1
ATOM 1354 O O . GLN A 1 164 ? -19.061 -10.815 -14.105 1.00 87.81 164 GLN A O 1
ATOM 1359 N N . CYS A 1 165 ? -18.218 -10.254 -12.103 1.00 88.25 165 CYS A N 1
ATOM 1360 C CA . CYS A 1 165 ? -17.355 -11.427 -11.986 1.00 88.25 165 CYS A CA 1
ATOM 1361 C C . CYS A 1 165 ? -18.107 -12.565 -11.282 1.00 88.25 165 CYS A C 1
ATOM 1363 O O . CYS A 1 165 ? -18.458 -12.436 -10.112 1.00 88.25 165 CYS A O 1
ATOM 1365 N N . ILE A 1 166 ? -18.302 -13.697 -11.965 1.00 86.94 166 ILE A N 1
ATOM 1366 C CA . ILE A 1 166 ? -19.006 -14.864 -11.402 1.00 86.94 166 ILE A CA 1
ATOM 1367 C C . ILE A 1 166 ? -18.319 -15.433 -10.151 1.00 86.94 166 ILE A C 1
ATOM 1369 O O . ILE A 1 166 ? -18.994 -15.913 -9.245 1.00 86.94 166 ILE A O 1
ATOM 1373 N N . TYR A 1 167 ? -16.987 -15.341 -10.079 1.00 86.25 167 TYR A N 1
ATOM 1374 C CA . TYR A 1 167 ? -16.213 -15.829 -8.939 1.00 86.25 167 TYR A CA 1
ATOM 1375 C C . TYR A 1 167 ? -16.392 -14.928 -7.714 1.00 86.25 167 TYR A C 1
ATOM 1377 O O . TYR A 1 167 ? -16.627 -15.438 -6.626 1.00 86.25 167 TYR A O 1
ATOM 1385 N N . CYS A 1 168 ? -16.356 -13.599 -7.885 1.00 86.88 168 CYS A N 1
ATOM 1386 C CA . CYS A 1 168 ? -16.612 -12.660 -6.787 1.00 86.88 168 CYS A CA 1
ATOM 1387 C C . CYS A 1 168 ? -18.047 -12.744 -6.274 1.00 86.88 168 CYS A C 1
ATOM 1389 O O . CYS A 1 168 ? -18.267 -12.675 -5.073 1.00 86.88 168 CYS A O 1
ATOM 1391 N N . VAL A 1 169 ? -19.028 -12.904 -7.165 1.00 86.62 169 VAL A N 1
ATOM 1392 C CA . VAL A 1 169 ? -20.437 -13.031 -6.764 1.00 86.62 169 VAL A CA 1
ATOM 1393 C C . VAL A 1 169 ? -20.643 -14.261 -5.873 1.00 86.62 169 VAL A C 1
ATOM 1395 O O . VAL A 1 169 ? -21.387 -14.199 -4.891 1.00 86.62 169 VA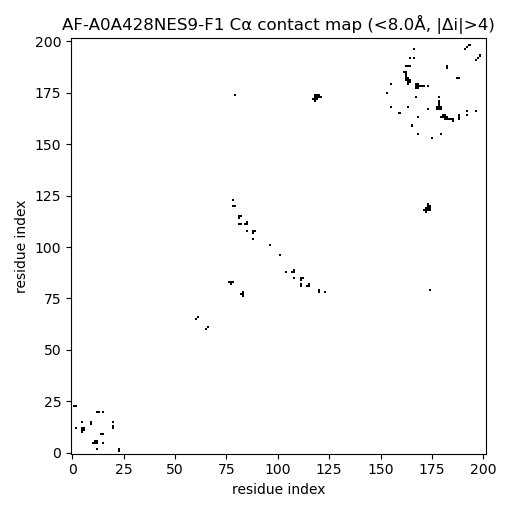L A O 1
ATOM 1398 N N . GLY A 1 170 ? -19.977 -15.370 -6.201 1.00 79.44 170 GLY A N 1
ATOM 1399 C CA . GLY A 1 170 ? -20.036 -16.614 -5.434 1.00 79.44 170 GLY A CA 1
ATOM 1400 C C . GLY A 1 170 ? -19.226 -16.608 -4.135 1.00 79.44 170 GLY A C 1
ATOM 1401 O O . GLY A 1 170 ? -19.385 -17.526 -3.338 1.00 79.44 170 GLY A O 1
ATOM 1402 N N . ASP A 1 171 ? -18.380 -15.603 -3.901 1.00 81.62 171 ASP A N 1
ATOM 1403 C CA . ASP A 1 171 ? -17.526 -15.537 -2.716 1.00 81.62 171 ASP A CA 1
ATOM 1404 C C . ASP A 1 171 ? -18.280 -14.906 -1.535 1.00 81.62 171 ASP A C 1
ATOM 1406 O O . ASP A 1 171 ? -18.437 -13.689 -1.437 1.00 81.62 171 ASP A O 1
ATOM 1410 N N . GLU A 1 172 ? -18.770 -15.748 -0.627 1.00 77.38 172 GLU A N 1
ATOM 1411 C CA . GLU A 1 172 ? -19.509 -15.321 0.568 1.00 77.38 172 GLU A CA 1
ATOM 1412 C C . GLU A 1 172 ? -18.636 -14.589 1.596 1.00 77.38 172 GLU A C 1
ATOM 1414 O O . GLU A 1 172 ? -19.166 -13.900 2.476 1.00 77.38 172 GLU A O 1
ATOM 1419 N N . GLN A 1 173 ? -17.308 -14.680 1.467 1.00 76.75 173 GLN A N 1
ATOM 1420 C CA . GLN A 1 173 ? -16.391 -13.914 2.305 1.00 76.75 173 GLN A CA 1
ATOM 1421 C C . GLN A 1 173 ? -16.371 -12.433 1.909 1.00 76.75 173 GLN A C 1
ATOM 1423 O O . GLN A 1 173 ? -16.006 -11.586 2.723 1.00 76.75 173 GLN A O 1
ATOM 1428 N N . LEU A 1 174 ? -16.777 -12.086 0.687 1.00 78.50 174 LEU A N 1
ATOM 1429 C CA . LEU A 1 174 ? -16.872 -10.697 0.245 1.00 78.50 174 LEU A CA 1
ATOM 1430 C C . LEU A 1 174 ? -18.163 -10.028 0.748 1.00 78.50 174 LEU A C 1
ATOM 1432 O O . LEU A 1 174 ? -19.196 -10.674 0.948 1.00 78.50 174 LEU A O 1
ATOM 1436 N N . SER A 1 175 ? -18.115 -8.704 0.932 1.00 75.25 175 SER A N 1
ATOM 1437 C CA . SER A 1 175 ? -19.303 -7.902 1.259 1.00 75.25 175 SER A CA 1
ATOM 1438 C C . SER A 1 175 ? -20.322 -7.942 0.109 1.00 75.25 175 SER A C 1
ATOM 1440 O O . SER A 1 175 ? -19.944 -8.144 -1.044 1.00 75.25 175 SER A O 1
ATOM 1442 N N . HIS A 1 176 ? -21.618 -7.721 0.370 1.00 78.62 176 HIS A N 1
ATOM 1443 C CA . HIS A 1 176 ? -22.632 -7.708 -0.701 1.00 78.62 176 HIS A CA 1
ATOM 1444 C C . HIS A 1 176 ? -22.291 -6.699 -1.818 1.00 78.62 176 HIS A C 1
ATOM 1446 O O . HIS A 1 176 ? -22.411 -7.009 -3.006 1.00 78.62 176 HIS A O 1
ATOM 1452 N N . ALA A 1 177 ? -21.781 -5.522 -1.441 1.00 76.88 177 ALA A N 1
ATOM 1453 C CA . ALA A 1 177 ? -21.320 -4.503 -2.379 1.00 76.88 177 ALA A CA 1
ATOM 1454 C C . ALA A 1 177 ? -20.156 -4.997 -3.261 1.00 76.88 177 ALA A C 1
ATOM 1456 O O . ALA A 1 177 ? -20.160 -4.784 -4.473 1.00 76.88 177 ALA A O 1
ATOM 1457 N N . ASP A 1 178 ? -19.184 -5.703 -2.679 1.00 80.06 178 ASP A N 1
ATOM 1458 C CA . ASP A 1 178 ? -18.045 -6.249 -3.425 1.00 80.06 178 ASP A CA 1
ATOM 1459 C C . ASP A 1 178 ? -18.433 -7.442 -4.305 1.00 80.06 178 ASP A C 1
ATOM 1461 O O . ASP A 1 178 ? -17.948 -7.567 -5.432 1.00 80.06 178 ASP A O 1
ATOM 1465 N N . ARG A 1 179 ? -19.352 -8.290 -3.826 1.00 82.25 179 ARG A N 1
ATOM 1466 C CA . ARG A 1 179 ? -19.895 -9.432 -4.576 1.00 82.25 179 ARG A CA 1
ATOM 1467 C C . ARG A 1 179 ? -20.629 -8.975 -5.828 1.00 82.25 179 ARG A C 1
ATOM 1469 O O . ARG A 1 179 ? -20.436 -9.538 -6.899 1.00 82.25 179 ARG A O 1
ATOM 1476 N N . THR A 1 180 ? -21.449 -7.933 -5.708 1.00 80.19 180 THR A N 1
ATOM 1477 C CA . THR A 1 180 ? -22.258 -7.387 -6.811 1.00 80.19 180 THR A CA 1
ATOM 1478 C C . THR A 1 180 ? -21.536 -6.321 -7.638 1.00 80.19 180 THR A C 1
ATOM 1480 O O . THR A 1 180 ? -22.115 -5.789 -8.595 1.00 80.19 180 THR A O 1
ATOM 1483 N N . ARG A 1 181 ? -20.266 -6.027 -7.322 1.00 83.69 181 ARG A N 1
ATOM 1484 C CA . ARG A 1 181 ? -19.480 -4.967 -7.955 1.00 83.69 181 ARG A CA 1
ATOM 1485 C C . ARG A 1 181 ? -19.469 -5.104 -9.474 1.00 83.69 181 ARG A C 1
ATOM 1487 O O . ARG A 1 181 ? -19.111 -6.140 -10.036 1.00 83.69 181 ARG A O 1
ATOM 1494 N N . LYS A 1 182 ? -19.787 -4.002 -10.151 1.00 87.75 182 LYS A N 1
ATOM 1495 C CA . LYS A 1 182 ? -19.763 -3.911 -11.613 1.00 87.75 182 LYS A CA 1
ATOM 1496 C C . LYS A 1 182 ? -18.464 -3.276 -12.087 1.00 87.75 182 LYS A C 1
ATOM 1498 O O . LYS A 1 182 ? -18.033 -2.239 -11.585 1.00 87.75 182 LYS A O 1
ATOM 1503 N N . PHE A 1 183 ? -17.838 -3.893 -13.079 1.00 88.31 183 PHE A N 1
ATOM 1504 C CA . PHE A 1 183 ? -16.698 -3.312 -13.774 1.00 88.31 183 PHE A CA 1
ATOM 1505 C C . PHE A 1 183 ? -17.191 -2.332 -14.843 1.00 88.31 183 PHE A C 1
ATOM 1507 O O . PHE A 1 183 ? -18.258 -2.505 -15.427 1.00 88.31 183 PHE A O 1
ATOM 1514 N N . SER A 1 184 ? -16.394 -1.310 -15.153 1.00 86.31 184 SER A N 1
ATOM 1515 C CA . SER A 1 184 ? -16.754 -0.339 -16.196 1.00 86.31 184 SER A CA 1
ATOM 1516 C C . SER A 1 184 ? -16.767 -0.944 -17.604 1.00 86.31 184 SER A C 1
ATOM 1518 O O . SER A 1 184 ? -17.466 -0.448 -18.484 1.00 86.31 184 SER A O 1
ATOM 1520 N N . ARG A 1 185 ? -15.976 -1.999 -17.840 1.00 89.62 185 ARG A N 1
ATOM 1521 C CA . ARG A 1 185 ? -15.836 -2.688 -19.131 1.00 89.62 185 ARG A CA 1
ATOM 1522 C C . ARG A 1 185 ? -15.648 -4.186 -18.919 1.00 89.62 185 ARG A C 1
ATOM 1524 O O . ARG A 1 185 ? -15.012 -4.595 -17.950 1.00 89.62 185 ARG A O 1
ATOM 1531 N N . VAL A 1 186 ? -16.123 -4.986 -19.876 1.00 89.69 186 VAL A N 1
ATOM 1532 C CA . VAL A 1 186 ? -15.950 -6.451 -19.873 1.00 89.69 186 VAL A CA 1
ATOM 1533 C C . VAL A 1 186 ? -14.467 -6.834 -19.883 1.00 89.69 186 VAL A C 1
ATOM 1535 O O . VAL A 1 186 ? -14.078 -7.739 -19.158 1.00 89.69 186 VAL A O 1
ATOM 1538 N N . SER A 1 187 ? -13.620 -6.104 -20.619 1.00 89.69 187 SER A N 1
ATOM 1539 C CA . SER A 1 187 ? -12.170 -6.351 -20.637 1.00 89.69 187 SER A CA 1
ATOM 1540 C C . SER A 1 187 ? -11.545 -6.241 -19.245 1.00 89.69 187 SER A C 1
ATOM 1542 O O . SER A 1 187 ? -10.812 -7.127 -18.837 1.00 89.69 187 SER A O 1
ATOM 1544 N N . HIS A 1 188 ? -11.908 -5.218 -18.465 1.00 90.50 188 HIS A N 1
ATOM 1545 C CA . HIS A 1 188 ? -11.398 -5.058 -17.100 1.00 90.50 188 HIS A CA 1
ATOM 1546 C C . HIS A 1 188 ? -11.899 -6.153 -16.150 1.00 90.50 188 HIS A C 1
ATOM 1548 O O . HIS A 1 188 ? -11.190 -6.510 -15.211 1.00 90.50 188 HIS A O 1
ATOM 1554 N N . MET A 1 189 ? -13.117 -6.661 -16.370 1.00 92.25 189 MET A N 1
ATOM 1555 C CA . MET A 1 189 ? -13.641 -7.808 -15.627 1.00 92.25 189 MET A CA 1
ATOM 1556 C C . MET A 1 189 ? -12.826 -9.066 -15.947 1.00 92.25 189 MET A C 1
ATOM 1558 O O . MET A 1 189 ? -12.362 -9.732 -15.025 1.00 92.25 189 MET A O 1
ATOM 1562 N N . MET A 1 190 ? -12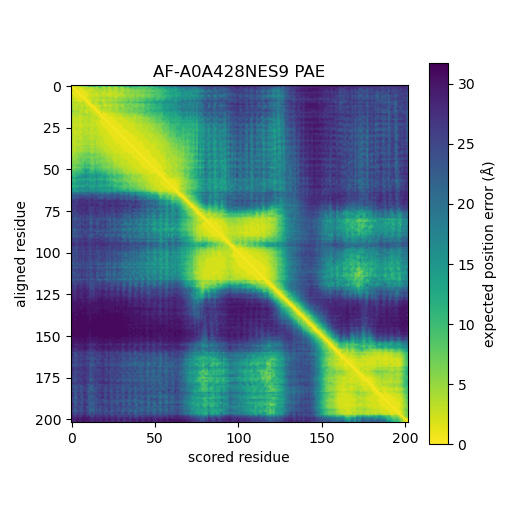.557 -9.336 -17.228 1.00 90.81 190 MET A N 1
ATOM 1563 C CA . MET A 1 190 ? -11.734 -10.476 -17.646 1.00 90.81 190 MET A CA 1
ATOM 1564 C C . MET A 1 190 ? -10.293 -10.372 -17.130 1.00 90.81 190 MET A C 1
ATOM 1566 O O . MET A 1 190 ? -9.799 -11.329 -16.542 1.00 90.81 190 MET A O 1
ATOM 1570 N N . ASP A 1 191 ? -9.659 -9.197 -17.220 1.00 90.06 191 ASP A N 1
ATOM 1571 C CA . ASP A 1 191 ? -8.316 -8.971 -16.663 1.00 90.06 191 ASP A CA 1
ATOM 1572 C C . ASP A 1 191 ? -8.270 -9.219 -15.147 1.00 90.06 191 ASP A C 1
ATOM 1574 O O . ASP A 1 191 ? -7.226 -9.561 -14.589 1.00 90.06 191 ASP A O 1
ATOM 1578 N N . HIS A 1 192 ? -9.371 -8.954 -14.441 1.00 90.50 192 HIS A N 1
ATOM 1579 C CA . HIS A 1 192 ? -9.488 -9.253 -13.019 1.00 90.50 192 HIS A CA 1
ATOM 1580 C C . HIS A 1 192 ? -9.626 -10.758 -12.783 1.00 90.50 192 HIS A C 1
ATOM 1582 O O . HIS A 1 192 ? -8.922 -11.284 -11.926 1.00 90.50 192 HIS A O 1
ATOM 1588 N N . VAL A 1 193 ? -10.466 -11.455 -13.553 1.00 89.00 193 VAL A N 1
ATOM 1589 C CA . VAL A 1 193 ? -10.608 -12.916 -13.466 1.00 89.00 193 VAL A CA 1
ATOM 1590 C C . VAL A 1 193 ? -9.259 -13.599 -13.669 1.00 89.00 193 VAL A C 1
ATOM 1592 O O . VAL A 1 193 ? -8.859 -14.420 -12.844 1.00 89.00 193 VAL A O 1
ATOM 1595 N N . GLU A 1 194 ? -8.517 -13.203 -14.702 1.00 89.06 194 GLU A N 1
ATOM 1596 C CA . GLU A 1 194 ? -7.194 -13.753 -14.998 1.00 89.06 194 GLU A CA 1
ATOM 1597 C C . GLU A 1 194 ? -6.194 -13.508 -13.865 1.00 89.06 194 GLU A C 1
ATOM 1599 O O . GLU A 1 194 ? -5.504 -14.432 -13.440 1.00 89.06 194 GLU A O 1
ATOM 1604 N N . ARG A 1 195 ? -6.146 -12.281 -13.330 1.00 86.31 195 ARG A N 1
ATOM 1605 C CA . ARG A 1 195 ? -5.169 -11.887 -12.301 1.00 86.31 195 ARG A CA 1
ATOM 1606 C C . ARG A 1 195 ? -5.523 -12.308 -10.879 1.00 86.31 195 ARG A C 1
ATOM 1608 O O . ARG A 1 195 ? -4.629 -12.368 -10.046 1.00 86.31 195 ARG A O 1
ATOM 1615 N N . VAL A 1 196 ? -6.796 -12.507 -10.561 1.00 84.38 196 VAL A N 1
ATOM 1616 C CA . VAL A 1 196 ? -7.244 -12.732 -9.176 1.00 84.38 196 VAL A CA 1
ATOM 1617 C C . VAL A 1 196 ? -7.723 -14.160 -8.961 1.00 84.38 196 VAL A C 1
ATOM 1619 O O . VAL A 1 196 ? -7.436 -14.732 -7.915 1.00 84.38 196 VAL A O 1
ATOM 1622 N N . HIS A 1 197 ? -8.420 -14.747 -9.934 1.00 87.38 197 HIS A N 1
ATOM 1623 C CA . HIS A 1 197 ? -9.050 -16.062 -9.775 1.00 87.38 197 HIS A CA 1
ATOM 1624 C C . HIS A 1 197 ? -8.337 -17.173 -10.547 1.00 87.38 197 HIS A C 1
ATOM 1626 O O . HIS A 1 197 ? -8.362 -18.321 -10.112 1.00 87.38 197 HIS A O 1
ATOM 1632 N N . LEU A 1 198 ? -7.702 -16.850 -11.677 1.00 83.50 198 LEU A N 1
ATOM 1633 C CA . LEU A 1 198 ? -7.033 -17.832 -12.537 1.00 83.50 198 LEU A CA 1
ATOM 1634 C C . LEU A 1 198 ? -5.503 -17.791 -12.461 1.00 83.50 198 LEU A C 1
ATOM 1636 O O . LEU A 1 198 ? -4.862 -18.578 -13.162 1.00 83.50 198 LEU A O 1
ATOM 1640 N N . MET A 1 199 ? -4.911 -16.921 -11.631 1.00 74.88 199 MET A N 1
ATOM 1641 C CA . MET A 1 199 ? -3.469 -1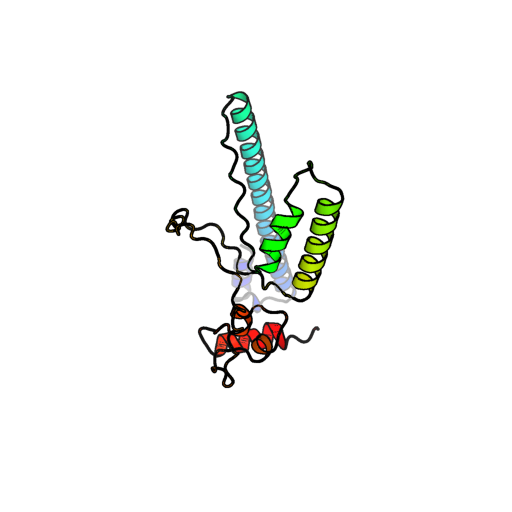6.944 -11.365 1.00 74.88 199 MET A CA 1
ATOM 1642 C C . MET A 1 199 ? -3.101 -18.307 -10.781 1.00 74.88 199 MET A C 1
ATOM 1644 O O . MET A 1 199 ? -3.319 -18.579 -9.603 1.00 74.88 199 MET A O 1
ATOM 1648 N N . ARG A 1 200 ? -2.552 -19.175 -11.632 1.00 57.34 200 ARG A N 1
ATOM 1649 C CA . ARG A 1 200 ? -1.851 -20.380 -11.205 1.00 57.34 200 ARG A CA 1
ATOM 1650 C C . ARG A 1 200 ? -0.525 -19.915 -10.623 1.00 57.34 200 ARG A C 1
ATOM 1652 O O . ARG A 1 200 ? 0.202 -19.182 -11.293 1.00 57.34 200 ARG A O 1
ATOM 1659 N N . GLU A 1 201 ? -0.249 -20.291 -9.380 1.00 53.41 201 GLU A N 1
ATOM 1660 C CA . GLU A 1 201 ? 1.080 -20.096 -8.807 1.00 53.41 201 GLU A CA 1
ATOM 1661 C C . GLU A 1 201 ? 2.136 -20.724 -9.742 1.00 53.41 201 GLU A C 1
ATOM 1663 O O . GLU A 1 201 ? 1.856 -21.769 -10.344 1.00 53.41 201 GLU A O 1
ATOM 1668 N N . PRO A 1 202 ? 3.296 -20.074 -9.934 1.00 52.38 202 PRO A N 1
ATOM 1669 C CA . PRO A 1 202 ? 4.425 -20.676 -10.636 1.00 52.38 202 PRO A CA 1
ATOM 1670 C C . PRO A 1 202 ? 5.022 -21.862 -9.870 1.00 52.38 202 PRO A C 1
ATOM 1672 O O . PRO A 1 202 ? 5.030 -21.825 -8.618 1.00 52.38 202 PRO A O 1
#

Radius of gyration: 30.78 Å; Cα contacts (8 Å, |Δi|>4): 88; chains: 1; bounding box: 75×49×77 Å

Sequence (202 aa):
RKSYAIRQKYRLIRLAPKSVHLEYAQMRRDLFNAEKRFRDEMTTVYQEACRRRFHNDELERQLRGEYVEKEVEPMLIHHLPERTNLQKILCDFNTNQSVKEITERKVKAIDGMVALASRREIRGPILKNTDENLLSIPALEEKDPDPPAVEAVESIPLVLEKTQCIYCVGDEQLSHADRTRKFSRVSHMMDHVERVHLMREP

pLDDT: mean 78.04, std 19.0, range [32.03, 97.69]

Foldseek 3Di:
DLCVVCCVVQVHLVRDPPVSNVVVVVVVVVVVVVVVVVVVVVVVVVVVVVVVCVVVVVVVCVVVVPDDDPDDPPPDDDPDPLVVQLCVLVVPPDPPDDPVVVVVSVVSNVVSVVLLVLADDPDDPPPPDDDPPPPDDPDDDDDDDDDDDDPPPPDDPPDADLQAAPVLLPRPNYDNCRNNPGDPDSVVSVVCCCVPVVPDDD